Protein AF-D2VVX7-F1 (afdb_monomer)

Foldseek 3Di:
DDDDDDDDDDDDDDPPVVVVVVVVVVVVVVVVVVVVVVVVVVVVVVCVVCVLVVVLVVLLVVLVVVLVVCQVPPADCDCVVHVCNVLQALPPCVVPPLVVLCVLLVVLLVLLLVLLVQLPDPVNCVVPVVVNVVSLVSNLVSLVRNLSSLVSRLSRDGQGPLQSVLSVVLNCQLNVLSVQLCLLPPDCVVRVCVVVDDPDNVVSNLRSVLSSLLNSLSSCLVVQLVVQLVVQVVVLVVCVVVVRDSVSSSSSSNSSSSSCSNSVSNVVSVCCCVVPVVD

pLDDT: mean 73.93, std 18.39, range [34.88, 97.56]

Structure (mmCIF, N/CA/C/O backbone):
data_AF-D2VVX7-F1
#
_entry.id   AF-D2VVX7-F1
#
loop_
_atom_site.group_PDB
_atom_site.id
_atom_site.type_symbol
_atom_site.label_atom_id
_atom_site.label_alt_id
_atom_site.label_comp_id
_atom_site.label_asym_id
_atom_site.label_entity_id
_atom_site.label_seq_id
_atom_site.pdbx_PDB_ins_code
_atom_site.Cartn_x
_atom_site.Cartn_y
_atom_site.Cartn_z
_atom_site.occupancy
_atom_site.B_iso_or_equiv
_atom_site.auth_seq_id
_atom_site.auth_comp_id
_atom_site.auth_asym_id
_atom_site.auth_atom_id
_atom_site.pdbx_PDB_model_num
ATOM 1 N N . MET A 1 1 ? 26.412 36.329 101.666 1.00 35.84 1 MET A N 1
ATOM 2 C CA . MET A 1 1 ? 27.211 35.291 102.353 1.00 35.84 1 MET A CA 1
ATOM 3 C C . MET A 1 1 ? 26.721 33.938 101.852 1.00 35.84 1 MET A C 1
ATOM 5 O O . MET A 1 1 ? 25.546 33.682 102.054 1.00 35.84 1 MET A O 1
ATOM 9 N N . SER A 1 2 ? 27.601 33.112 101.255 1.00 35.44 2 SER A N 1
ATOM 10 C CA . SER A 1 2 ? 27.384 31.669 100.971 1.00 35.44 2 SER A CA 1
ATOM 11 C C . SER A 1 2 ? 26.345 31.347 99.870 1.00 35.44 2 SER A C 1
ATOM 13 O O . SER A 1 2 ? 25.316 31.996 99.814 1.00 35.44 2 SER A O 1
ATOM 15 N N . LYS A 1 3 ? 26.456 30.368 98.968 1.00 37.09 3 LYS A N 1
ATOM 16 C CA . LYS A 1 3 ? 27.476 29.398 98.543 1.00 37.09 3 LYS A CA 1
ATOM 17 C C . LYS A 1 3 ? 26.976 28.813 97.202 1.00 37.09 3 LYS A C 1
ATOM 19 O O . LYS A 1 3 ? 25.778 28.745 96.957 1.00 37.09 3 LYS A O 1
ATOM 24 N N . THR A 1 4 ? 27.937 28.397 96.391 1.00 43.44 4 THR A N 1
ATOM 25 C CA . THR A 1 4 ? 27.926 27.408 95.295 1.00 43.44 4 THR A CA 1
ATOM 26 C C . THR A 1 4 ? 26.778 26.386 95.214 1.00 43.44 4 THR A C 1
ATOM 28 O O . THR A 1 4 ? 26.473 25.735 96.210 1.00 43.44 4 THR A O 1
ATOM 31 N N . SER A 1 5 ? 26.326 26.089 93.987 1.00 36.78 5 SER A N 1
ATOM 32 C CA . SER A 1 5 ? 26.024 24.716 93.544 1.00 36.78 5 SER A CA 1
ATOM 33 C C . SER A 1 5 ? 26.135 24.594 92.020 1.00 36.78 5 SER A C 1
ATOM 35 O O . SER A 1 5 ? 25.551 25.370 91.272 1.00 36.78 5 SER A O 1
ATOM 37 N N . SER A 1 6 ? 26.911 23.599 91.613 1.00 43.31 6 SER A N 1
ATOM 38 C CA . SER A 1 6 ? 27.167 23.055 90.280 1.00 43.31 6 SER A CA 1
ATOM 39 C C . SER A 1 6 ? 25.915 22.629 89.510 1.00 43.31 6 SER A C 1
ATOM 41 O O . SER A 1 6 ? 24.983 22.106 90.119 1.00 43.31 6 SER A O 1
ATOM 43 N N . ASN A 1 7 ? 25.964 22.705 88.175 1.00 36.44 7 ASN A N 1
ATOM 44 C CA . ASN A 1 7 ? 25.473 21.601 87.349 1.00 36.44 7 ASN A CA 1
ATOM 45 C C . ASN A 1 7 ? 26.135 21.593 85.963 1.00 36.44 7 ASN A C 1
ATOM 47 O O . ASN A 1 7 ? 26.127 22.596 85.249 1.00 36.44 7 ASN A O 1
ATOM 51 N N . GLU A 1 8 ? 26.726 20.452 85.621 1.00 47.34 8 GLU A N 1
ATOM 52 C CA . GLU A 1 8 ? 27.220 20.108 84.291 1.00 47.34 8 GLU A CA 1
ATOM 53 C C . GLU A 1 8 ? 26.041 19.960 83.322 1.00 47.34 8 GLU A C 1
ATOM 55 O O . GLU A 1 8 ? 24.974 19.482 83.707 1.00 47.34 8 GLU A O 1
ATOM 60 N N . ASN A 1 9 ? 26.232 20.316 82.050 1.00 38.66 9 ASN A N 1
ATOM 61 C CA . ASN A 1 9 ? 25.481 19.667 80.982 1.00 38.66 9 ASN A CA 1
ATOM 62 C C . ASN A 1 9 ? 26.282 19.663 79.679 1.00 38.66 9 ASN A C 1
ATOM 64 O O . ASN A 1 9 ? 26.624 20.702 79.116 1.00 38.66 9 ASN A O 1
ATOM 68 N N . SER A 1 10 ? 26.578 18.444 79.237 1.00 45.12 10 SER A N 1
ATOM 69 C CA . SER A 1 10 ? 27.185 18.080 77.966 1.00 45.12 10 SER A CA 1
ATOM 70 C C . SER A 1 10 ? 26.282 18.458 76.792 1.00 45.12 10 SER A C 1
ATOM 72 O O . SER A 1 10 ? 25.127 18.035 76.730 1.00 45.12 10 SER A O 1
ATOM 74 N N . SER A 1 11 ? 26.815 19.195 75.826 1.00 43.09 11 SER A N 1
ATOM 75 C CA . SER A 1 11 ? 26.168 19.477 74.547 1.00 43.09 11 SER A CA 1
ATOM 76 C C . SER A 1 11 ? 26.505 18.391 73.515 1.00 43.09 11 SER A C 1
ATOM 78 O O . SER A 1 11 ? 27.623 18.300 73.017 1.00 43.09 11 SER A O 1
ATOM 80 N N . THR A 1 12 ? 25.515 17.569 73.167 1.00 48.72 12 THR A N 1
ATOM 81 C CA . THR A 1 12 ? 25.491 16.746 71.944 1.00 48.72 12 THR A CA 1
ATOM 82 C C . THR A 1 12 ? 25.251 17.628 70.709 1.00 48.72 12 THR A C 1
ATOM 84 O O . THR A 1 12 ? 24.325 18.443 70.749 1.00 48.72 12 THR A O 1
ATOM 87 N N . PRO A 1 13 ? 25.991 17.475 69.592 1.00 45.28 13 PRO A N 1
ATOM 88 C CA . PRO A 1 13 ? 25.716 18.228 68.374 1.00 45.28 13 PRO A CA 1
ATOM 89 C C . PRO A 1 13 ? 24.696 17.530 67.448 1.00 45.28 13 PRO A C 1
ATOM 91 O O . PRO A 1 13 ? 24.831 16.360 67.107 1.00 45.28 13 PRO A O 1
ATOM 94 N N . SER A 1 14 ? 23.699 18.320 67.032 1.00 54.31 14 SER A N 1
ATOM 95 C CA . SER A 1 14 ? 23.051 18.377 65.704 1.00 54.31 14 SER A CA 1
ATOM 96 C C . SER A 1 14 ? 22.532 17.087 65.033 1.00 54.31 14 SER A C 1
ATOM 98 O O . SER A 1 14 ? 23.214 16.504 64.194 1.00 54.31 14 SER A O 1
ATOM 100 N N . SER A 1 15 ? 21.257 16.746 65.256 1.00 53.44 15 SER A N 1
ATOM 101 C CA . SER A 1 15 ? 20.479 15.803 64.421 1.00 53.44 15 SER A CA 1
ATOM 102 C C . SER A 1 15 ? 19.686 16.476 63.283 1.00 53.44 15 SER A C 1
ATOM 104 O O . SER A 1 15 ? 19.273 15.817 62.334 1.00 53.44 15 SER A O 1
ATOM 106 N N . THR A 1 16 ? 19.499 17.798 63.330 1.00 55.91 16 THR A N 1
ATOM 107 C CA . THR A 1 16 ? 18.688 18.564 62.363 1.00 55.91 16 THR A CA 1
ATOM 108 C C . THR A 1 16 ? 19.390 18.836 61.028 1.00 55.91 16 THR A C 1
ATOM 110 O O . THR A 1 16 ? 18.725 18.979 60.006 1.00 55.91 16 THR A O 1
ATOM 113 N N . SER A 1 17 ? 20.726 18.875 61.000 1.00 57.47 17 SER A N 1
ATOM 114 C CA . SER A 1 17 ? 21.488 19.138 59.766 1.00 57.47 17 SER A CA 1
ATOM 115 C C . SER A 1 17 ? 21.554 17.926 58.832 1.00 57.47 17 SER A C 1
ATOM 117 O O . SER A 1 17 ? 21.654 18.100 57.619 1.00 57.47 17 SER A O 1
ATOM 119 N N . SER A 1 18 ? 21.513 16.706 59.374 1.00 58.16 18 SER A N 1
ATOM 120 C CA . SER A 1 18 ? 21.592 15.468 58.591 1.00 58.16 18 SER A CA 1
ATOM 121 C C . SER A 1 18 ? 20.279 15.143 57.879 1.00 58.16 18 SER A C 1
ATOM 123 O O . SER A 1 18 ? 20.302 14.702 56.733 1.00 58.16 18 SER A O 1
ATOM 125 N N . GLU A 1 19 ? 19.134 15.413 58.513 1.00 64.69 19 GLU A N 1
ATOM 126 C CA . GLU A 1 19 ? 17.819 15.190 57.897 1.00 64.69 19 GLU A CA 1
ATOM 127 C C . GLU A 1 19 ? 17.558 16.163 56.741 1.00 64.69 19 GLU A C 1
ATOM 129 O O . GLU A 1 19 ? 17.092 15.746 55.682 1.00 64.69 19 GLU A O 1
ATOM 134 N N . GLN A 1 20 ? 17.929 17.440 56.888 1.00 64.38 20 GLN A N 1
ATOM 135 C CA . GLN A 1 20 ? 17.787 18.423 55.807 1.00 64.38 20 GLN A CA 1
ATOM 136 C C . GLN A 1 20 ? 18.649 18.075 54.586 1.00 64.38 20 GLN A C 1
ATOM 138 O O . GLN A 1 20 ? 18.156 18.129 53.460 1.00 64.38 20 GLN A O 1
ATOM 143 N N . GLN A 1 21 ? 19.892 17.626 54.796 1.00 66.81 21 GLN A N 1
ATOM 144 C CA . GLN A 1 21 ? 20.754 17.162 53.701 1.00 66.81 21 GLN A CA 1
ATOM 145 C C . GLN A 1 21 ? 20.196 15.919 52.999 1.00 66.81 21 GLN A C 1
ATOM 147 O O . GLN A 1 21 ? 20.352 15.766 51.787 1.00 66.81 21 GLN A O 1
ATOM 152 N N . GLN A 1 22 ? 19.532 15.027 53.736 1.00 67.25 22 GLN A N 1
ATOM 153 C CA . GLN A 1 22 ? 18.946 13.823 53.159 1.00 67.25 22 GLN A CA 1
ATOM 154 C C . GLN A 1 22 ? 17.709 14.144 52.307 1.00 67.25 22 GLN A C 1
ATOM 156 O O . GLN A 1 22 ? 17.568 13.596 51.216 1.00 67.25 22 GLN A O 1
ATOM 161 N N . VAL A 1 23 ? 16.859 15.076 52.751 1.00 71.19 23 VAL A N 1
ATOM 162 C CA . VAL A 1 23 ? 15.690 15.546 51.984 1.00 71.19 23 VAL A CA 1
ATOM 163 C C . VAL A 1 23 ? 16.116 16.271 50.704 1.00 71.19 23 VAL A C 1
ATOM 165 O O . VAL A 1 23 ? 15.558 16.016 49.637 1.00 71.19 23 VAL A O 1
ATOM 168 N N . GLU A 1 24 ? 17.139 17.124 50.777 1.00 71.75 24 GLU A N 1
ATOM 169 C CA . GLU A 1 24 ? 17.648 17.860 49.615 1.00 71.75 24 GLU A CA 1
ATOM 170 C C . GLU A 1 24 ? 18.271 16.924 48.569 1.00 71.75 24 GLU A C 1
ATOM 172 O O . GLU A 1 24 ? 18.044 17.096 47.367 1.00 71.75 24 GLU A O 1
ATOM 177 N N . LYS A 1 25 ? 18.973 15.874 49.019 1.00 72.00 25 LYS A N 1
ATOM 178 C CA . LYS A 1 25 ? 19.548 14.840 48.150 1.00 72.00 25 LYS A CA 1
ATOM 179 C C . LYS A 1 25 ? 18.477 14.012 47.431 1.00 72.00 25 LYS A C 1
ATOM 181 O O . LYS A 1 25 ? 18.603 13.753 46.237 1.00 72.00 25 LYS A O 1
ATOM 186 N N . VAL A 1 26 ? 17.402 13.638 48.128 1.00 72.75 26 VAL A N 1
ATOM 187 C CA . VAL A 1 26 ? 16.279 12.900 47.521 1.00 72.75 26 VAL A CA 1
ATOM 188 C C . VAL A 1 26 ? 15.559 13.765 46.480 1.00 72.75 26 VAL A C 1
ATOM 190 O O . VAL A 1 26 ? 15.295 13.295 45.375 1.00 72.75 26 VAL A O 1
ATOM 193 N N . ALA A 1 27 ? 15.322 15.047 46.778 1.00 67.62 27 ALA A N 1
ATOM 194 C CA . ALA A 1 27 ? 14.697 15.975 45.834 1.00 67.62 27 ALA A CA 1
ATOM 195 C C . ALA A 1 27 ? 15.557 16.204 44.575 1.00 67.62 27 ALA A C 1
ATOM 197 O O . ALA A 1 27 ? 15.034 16.270 43.458 1.00 67.62 27 ALA A O 1
ATOM 198 N N . THR A 1 28 ? 16.884 16.283 44.720 1.00 69.25 28 THR A N 1
ATOM 199 C CA . THR A 1 28 ? 17.802 16.406 43.574 1.00 69.25 28 THR A CA 1
ATOM 200 C C . THR A 1 28 ? 17.857 15.127 42.741 1.00 69.25 28 THR A C 1
ATOM 202 O O . THR A 1 28 ? 17.785 15.214 41.515 1.00 69.25 28 THR A O 1
ATOM 205 N N . GLU A 1 29 ? 17.896 13.944 43.358 1.00 66.12 29 GLU A N 1
ATOM 206 C CA . GLU A 1 29 ? 17.862 12.662 42.636 1.00 66.12 29 GLU A CA 1
ATOM 207 C C . GLU A 1 29 ? 16.547 12.463 41.856 1.00 66.12 29 GLU A C 1
ATOM 209 O O . GLU A 1 29 ? 16.564 12.021 40.703 1.00 66.12 29 GLU A O 1
ATOM 214 N N . GLU A 1 30 ? 15.406 12.862 42.421 1.00 62.16 30 GLU A N 1
ATOM 215 C CA . GLU A 1 30 ? 14.097 12.780 41.758 1.00 62.16 30 GLU A CA 1
ATOM 216 C C . GLU A 1 30 ? 13.983 13.767 40.577 1.00 62.16 30 GLU A C 1
ATOM 218 O O . GLU A 1 30 ? 13.468 13.430 39.501 1.00 62.16 30 GLU A O 1
ATOM 223 N N . THR A 1 31 ? 14.567 14.961 40.719 1.00 60.91 31 THR A N 1
ATOM 224 C CA . THR A 1 31 ? 14.629 15.975 39.652 1.00 60.91 31 THR A CA 1
ATOM 225 C C . THR A 1 31 ? 15.542 15.535 38.497 1.00 60.91 31 THR A C 1
ATOM 227 O O . THR A 1 31 ? 15.215 15.742 37.325 1.00 60.91 31 THR A O 1
ATOM 230 N N . ILE A 1 32 ? 16.660 14.865 38.798 1.00 59.75 32 ILE A N 1
ATOM 231 C CA . ILE A 1 32 ? 17.600 14.330 37.797 1.00 59.75 32 ILE A CA 1
ATOM 232 C C . ILE A 1 32 ? 16.984 13.132 37.050 1.00 59.75 32 ILE A C 1
ATOM 234 O O . ILE A 1 32 ? 17.100 13.028 35.824 1.00 59.75 32 ILE A O 1
ATOM 238 N N . ASN A 1 33 ? 16.262 12.249 37.745 1.00 57.66 33 ASN A N 1
ATOM 239 C CA . ASN A 1 33 ? 15.598 11.092 37.126 1.00 57.66 33 ASN A CA 1
ATOM 240 C C . ASN A 1 33 ? 14.419 11.497 36.214 1.00 57.66 33 ASN A C 1
ATOM 242 O O . ASN A 1 33 ? 14.185 10.896 35.157 1.00 57.66 33 ASN A O 1
ATOM 246 N N . THR A 1 34 ? 13.694 12.561 36.563 1.00 55.75 34 THR A N 1
ATOM 247 C CA . THR A 1 34 ? 12.609 13.103 35.726 1.00 55.75 34 THR A CA 1
ATOM 248 C C . THR A 1 34 ? 13.129 13.841 34.484 1.00 55.75 34 THR A C 1
ATOM 250 O O . THR A 1 34 ? 12.568 13.676 33.396 1.00 55.75 34 THR A O 1
ATOM 253 N N . THR A 1 35 ? 14.243 14.577 34.576 1.00 53.91 35 THR A N 1
ATOM 254 C CA . THR A 1 35 ? 14.859 15.237 33.402 1.00 53.91 35 THR A CA 1
ATOM 255 C C . THR A 1 35 ? 15.524 14.251 32.438 1.00 53.91 35 THR A C 1
ATOM 257 O O . THR A 1 35 ? 15.387 14.395 31.219 1.00 53.91 35 THR A O 1
ATOM 260 N N . THR A 1 36 ? 16.197 13.216 32.947 1.00 53.12 36 THR A N 1
ATOM 261 C CA . THR A 1 36 ? 16.858 12.194 32.112 1.00 53.12 36 THR A CA 1
ATOM 262 C C . THR A 1 36 ? 15.860 11.304 31.360 1.00 53.12 36 THR A C 1
ATOM 264 O O . THR A 1 36 ? 16.037 11.062 30.161 1.00 53.12 36 THR A O 1
ATOM 267 N N . SER A 1 37 ? 14.760 10.888 32.001 1.00 47.75 37 SER A N 1
ATOM 268 C CA . SER A 1 37 ? 13.694 10.116 31.335 1.00 47.75 37 SER A CA 1
ATOM 269 C C . SER A 1 37 ? 12.914 10.943 30.296 1.00 47.75 37 SER A C 1
ATOM 271 O O . SER A 1 37 ? 12.609 10.449 29.205 1.00 47.75 37 SER A O 1
ATOM 273 N N . SER A 1 38 ? 12.673 12.229 30.576 1.00 48.28 38 SER A N 1
ATOM 274 C CA . SER A 1 38 ? 12.048 13.185 29.650 1.00 48.28 38 SER A CA 1
ATOM 275 C C . SER A 1 38 ? 12.891 13.404 28.384 1.00 48.28 38 SER A C 1
ATOM 277 O O . SER A 1 38 ? 12.388 13.245 27.264 1.00 48.28 38 SER A O 1
ATOM 279 N N . SER A 1 39 ? 14.194 13.665 28.551 1.00 46.28 39 SER A N 1
ATOM 280 C CA . SER A 1 39 ? 15.142 13.915 27.457 1.00 46.28 39 SER A CA 1
ATOM 281 C C . SER A 1 39 ? 15.297 12.702 26.533 1.00 46.28 39 SER A C 1
ATOM 283 O O . SER A 1 39 ? 15.143 12.837 25.314 1.00 46.28 39 SER A O 1
ATOM 285 N N . SER A 1 40 ? 15.465 11.499 27.104 1.00 49.47 40 SER A N 1
ATOM 286 C CA . SER A 1 40 ? 15.576 10.237 26.355 1.00 49.47 40 SER A CA 1
ATOM 287 C C . SER A 1 40 ? 14.350 9.968 25.462 1.00 49.47 40 SER A C 1
ATOM 289 O O . SER A 1 40 ? 14.468 9.540 24.313 1.00 49.47 40 SER A O 1
ATOM 291 N N . SER A 1 41 ? 13.149 10.317 25.930 1.00 58.38 41 SER A N 1
ATOM 292 C CA . SER A 1 41 ? 11.920 10.150 25.144 1.00 58.38 41 SER A CA 1
ATOM 293 C C . SER A 1 41 ? 11.767 11.170 24.000 1.00 58.38 41 SER A C 1
ATOM 295 O O . SER A 1 41 ? 11.075 10.899 23.016 1.00 58.38 41 SER A O 1
ATOM 297 N N . SER A 1 42 ? 12.393 12.346 24.112 1.00 55.34 42 SER A N 1
ATOM 298 C CA . SER A 1 42 ? 12.230 13.473 23.181 1.00 55.34 42 SER A CA 1
ATOM 299 C C . SER A 1 42 ? 13.079 13.332 21.911 1.00 55.34 42 SER A C 1
ATOM 301 O O . SER A 1 42 ? 12.593 13.585 20.800 1.00 55.34 42 SER A O 1
ATOM 303 N N . TRP A 1 43 ? 14.318 12.845 22.049 1.00 59.84 43 TRP A N 1
ATOM 304 C CA . TRP A 1 43 ? 15.193 12.592 20.906 1.00 59.84 43 TRP A CA 1
ATOM 305 C C . TRP A 1 43 ? 14.727 11.359 20.130 1.00 59.84 43 TRP A C 1
ATOM 307 O O . TRP A 1 43 ? 14.724 11.411 18.910 1.00 59.84 43 TRP A O 1
ATOM 317 N N . LEU A 1 44 ? 14.208 10.315 20.793 1.00 54.78 44 LEU A N 1
ATOM 318 C CA . LEU A 1 44 ? 13.583 9.158 20.133 1.00 54.78 44 LEU A CA 1
ATOM 319 C C . LEU A 1 44 ? 12.352 9.556 19.302 1.00 54.78 44 LEU A C 1
ATOM 321 O O . LEU A 1 44 ? 12.191 9.105 18.168 1.00 54.78 44 LEU A O 1
ATOM 325 N N . LYS A 1 45 ? 11.501 10.452 19.820 1.00 51.81 45 LYS A N 1
ATOM 326 C CA . LYS A 1 45 ? 10.363 11.018 19.068 1.00 51.81 45 LYS A CA 1
ATOM 327 C C . LYS A 1 45 ? 10.830 11.837 17.863 1.00 51.81 45 LYS A C 1
ATOM 329 O O . LYS A 1 45 ? 10.210 11.767 16.805 1.00 51.81 45 LYS A O 1
ATOM 334 N N . SER A 1 46 ? 11.932 12.570 18.002 1.00 52.62 46 SER A N 1
ATOM 335 C CA . SER A 1 46 ? 12.547 13.324 16.905 1.00 52.62 46 SER A CA 1
ATOM 336 C C . SER A 1 46 ? 13.203 12.395 15.878 1.00 52.62 46 SER A C 1
ATOM 338 O O . SER A 1 46 ? 13.006 12.576 14.683 1.00 52.62 46 SER A O 1
ATOM 340 N N . LEU A 1 47 ? 13.883 11.336 16.315 1.00 49.31 47 LEU A N 1
ATOM 341 C CA . LEU A 1 47 ? 14.496 10.323 15.459 1.00 49.31 47 LEU A CA 1
ATOM 342 C C . LEU A 1 47 ? 13.442 9.544 14.663 1.00 49.31 47 LEU A C 1
ATOM 344 O O . LEU A 1 47 ? 13.653 9.255 13.497 1.00 49.31 47 LEU A O 1
ATOM 348 N N . LEU A 1 48 ? 12.273 9.261 15.241 1.00 52.38 48 LEU A N 1
ATOM 349 C CA . LEU A 1 48 ? 11.148 8.651 14.519 1.00 52.38 48 LEU A CA 1
ATOM 350 C C . LEU A 1 48 ? 10.485 9.636 13.541 1.00 52.38 48 LEU A C 1
ATOM 352 O O . LEU A 1 48 ? 10.111 9.257 12.427 1.00 52.38 48 LEU A O 1
ATOM 356 N N . LYS A 1 49 ? 10.380 10.913 13.933 1.00 49.31 49 LYS A N 1
ATOM 357 C CA . LYS A 1 49 ? 9.800 11.989 13.117 1.00 49.31 49 LYS A CA 1
ATOM 358 C C . LYS A 1 49 ? 10.680 12.359 11.919 1.00 49.31 49 LYS A C 1
ATOM 360 O O . LYS A 1 49 ? 10.134 12.597 10.851 1.00 49.31 49 LYS A O 1
ATOM 365 N N . TYR A 1 50 ? 12.006 12.374 12.074 1.00 46.31 50 TYR A N 1
ATOM 366 C CA . TYR A 1 50 ? 12.976 12.732 11.028 1.00 46.31 50 TYR A CA 1
ATOM 367 C C . TYR A 1 50 ? 13.617 11.514 10.347 1.00 46.31 50 TYR A C 1
ATOM 369 O O . TYR A 1 50 ? 13.923 11.572 9.162 1.00 46.31 50 TYR A O 1
ATOM 377 N N . GLY A 1 51 ? 13.745 10.378 11.033 1.00 34.88 51 GLY A N 1
ATOM 378 C CA . GLY A 1 51 ? 14.253 9.123 10.465 1.00 34.88 51 GLY A CA 1
ATOM 379 C C . GLY A 1 51 ? 13.336 8.543 9.391 1.00 34.88 51 GLY A C 1
ATOM 380 O O . GLY A 1 51 ? 13.821 7.973 8.420 1.00 34.88 51 GLY A O 1
ATOM 381 N N . SER A 1 52 ? 12.025 8.794 9.486 1.00 41.16 52 SER A N 1
ATOM 382 C CA . SER A 1 52 ? 11.074 8.486 8.409 1.00 41.16 52 SER A CA 1
ATOM 383 C C . SER A 1 52 ? 11.381 9.285 7.134 1.00 41.16 52 SER A C 1
ATOM 385 O O . SER A 1 52 ? 11.323 8.728 6.045 1.00 41.16 52 SER A O 1
ATOM 387 N N . TRP A 1 53 ? 11.798 10.554 7.251 1.00 40.53 53 TRP A N 1
ATOM 388 C CA . TRP A 1 53 ? 12.232 11.375 6.111 1.00 40.53 53 TRP A CA 1
ATOM 389 C C . TRP A 1 53 ? 13.600 10.971 5.569 1.00 40.53 53 TRP A C 1
ATOM 391 O O . TRP A 1 53 ? 13.829 11.101 4.372 1.00 40.53 53 TRP A O 1
ATOM 401 N N . VAL A 1 54 ? 14.488 10.439 6.411 1.00 42.78 54 VAL A N 1
ATOM 402 C CA . VAL A 1 54 ? 15.781 9.899 5.969 1.00 42.78 54 VAL A CA 1
ATOM 403 C C . VAL A 1 54 ? 15.585 8.596 5.198 1.00 42.78 54 VAL A C 1
ATOM 405 O O . VAL A 1 54 ? 16.137 8.478 4.120 1.00 42.78 54 VAL A O 1
ATOM 408 N N . VAL A 1 55 ? 14.755 7.659 5.671 1.00 46.09 55 VAL A N 1
ATOM 409 C CA . VAL A 1 55 ? 14.444 6.403 4.950 1.00 46.09 55 VAL A CA 1
ATOM 410 C C . VAL A 1 55 ? 13.698 6.670 3.637 1.00 46.09 55 VAL A C 1
ATOM 412 O O . VAL A 1 55 ? 13.945 6.024 2.621 1.00 46.09 55 VAL A O 1
ATOM 415 N N . VAL A 1 56 ? 12.806 7.661 3.634 1.00 44.25 56 VAL A N 1
ATOM 416 C CA . VAL A 1 56 ? 12.113 8.127 2.428 1.00 44.25 56 VAL A CA 1
ATOM 417 C C . VAL A 1 56 ? 13.080 8.813 1.468 1.00 44.25 56 VAL A C 1
ATOM 419 O O . VAL A 1 56 ? 13.081 8.506 0.279 1.00 44.25 56 VAL A O 1
ATOM 422 N N . GLY A 1 57 ? 13.920 9.714 1.971 1.00 43.41 57 GLY A N 1
ATOM 423 C CA . GLY A 1 57 ? 14.907 10.440 1.180 1.00 43.41 57 GLY A CA 1
ATOM 424 C C . GLY A 1 57 ? 15.967 9.515 0.590 1.00 43.41 57 GLY A C 1
ATOM 425 O O . GLY A 1 57 ? 16.304 9.654 -0.581 1.00 43.41 57 GLY A O 1
ATOM 426 N N . THR A 1 58 ? 16.436 8.521 1.348 1.00 49.50 58 THR A N 1
ATOM 427 C CA . THR A 1 58 ? 17.378 7.506 0.860 1.00 49.50 58 THR A CA 1
ATOM 428 C C . THR A 1 58 ? 16.718 6.552 -0.128 1.00 49.50 58 THR A C 1
ATOM 430 O O . THR A 1 58 ? 17.348 6.211 -1.122 1.00 49.50 58 THR A O 1
ATOM 433 N N . GLY A 1 59 ? 15.448 6.185 0.070 1.00 43.84 59 GLY A N 1
ATOM 434 C CA . GLY A 1 59 ? 14.674 5.405 -0.899 1.00 43.84 59 GLY A CA 1
ATOM 435 C C . GLY A 1 59 ? 14.496 6.137 -2.232 1.00 43.84 59 GLY A C 1
ATOM 436 O O . GLY A 1 59 ? 14.782 5.578 -3.288 1.00 43.84 59 GLY A O 1
ATOM 437 N N . TRP A 1 60 ? 14.109 7.414 -2.196 1.00 47.72 60 TRP A N 1
ATOM 438 C CA . TRP A 1 60 ? 14.000 8.256 -3.392 1.00 47.72 60 TRP A CA 1
ATOM 439 C C . TRP A 1 60 ? 15.355 8.497 -4.069 1.00 47.72 60 TRP A C 1
ATOM 441 O O . TRP A 1 60 ? 15.449 8.384 -5.289 1.00 47.72 60 TRP A O 1
ATOM 451 N N . ALA A 1 61 ? 16.413 8.775 -3.302 1.00 46.47 61 ALA A N 1
ATOM 452 C CA . ALA A 1 61 ? 17.761 8.969 -3.833 1.00 46.47 61 ALA A CA 1
ATOM 453 C C . ALA A 1 61 ? 18.345 7.679 -4.433 1.00 46.47 61 ALA A C 1
ATOM 455 O O . ALA A 1 61 ? 19.012 7.736 -5.462 1.00 46.47 61 ALA A O 1
ATOM 456 N N . ALA A 1 62 ? 18.056 6.512 -3.848 1.00 49.03 62 ALA A N 1
ATOM 457 C CA . ALA A 1 62 ? 18.466 5.216 -4.384 1.00 49.03 62 ALA A CA 1
ATOM 458 C C . ALA A 1 62 ? 17.716 4.868 -5.678 1.00 49.03 62 ALA A C 1
ATOM 460 O O . ALA A 1 62 ? 18.338 4.420 -6.636 1.00 49.03 62 ALA A O 1
ATOM 461 N N . VAL A 1 63 ? 16.405 5.124 -5.747 1.00 45.03 63 VAL A N 1
ATOM 462 C CA . VAL A 1 63 ? 15.599 4.927 -6.967 1.00 45.03 63 VAL A CA 1
ATOM 463 C C . VAL A 1 63 ? 16.045 5.877 -8.080 1.00 45.03 63 VAL A C 1
ATOM 465 O O . VAL A 1 63 ? 16.192 5.458 -9.229 1.00 45.03 63 VAL A O 1
ATOM 468 N N . MET A 1 64 ? 16.323 7.137 -7.743 1.00 46.94 64 MET A N 1
ATOM 469 C CA . MET A 1 64 ? 16.834 8.131 -8.686 1.00 46.94 64 MET A CA 1
ATOM 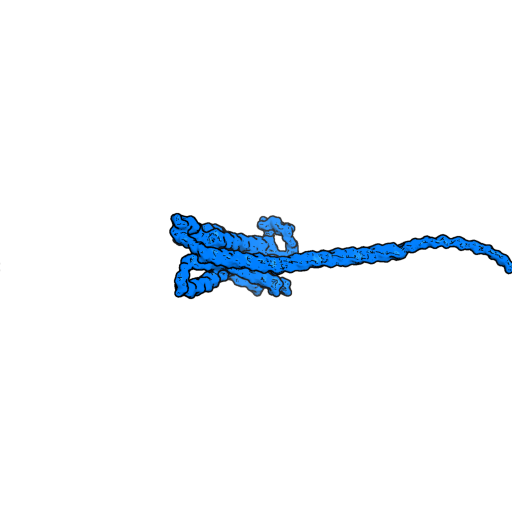470 C C . MET A 1 64 ? 18.248 7.770 -9.159 1.00 46.94 64 MET A C 1
ATOM 472 O O . MET A 1 64 ? 18.507 7.769 -10.358 1.00 46.94 64 MET A O 1
ATOM 476 N N . GLY A 1 65 ? 19.138 7.374 -8.246 1.00 52.75 65 GLY A N 1
ATOM 477 C CA . GLY A 1 65 ? 20.494 6.925 -8.563 1.00 52.75 65 GLY A CA 1
ATOM 478 C C . GLY A 1 65 ? 20.520 5.659 -9.421 1.00 52.75 65 GLY A C 1
ATOM 479 O O . GLY A 1 65 ? 21.288 5.592 -10.377 1.00 52.75 65 GLY A O 1
ATOM 480 N N . LEU A 1 66 ? 19.642 4.690 -9.145 1.00 49.66 66 LEU A N 1
ATOM 481 C CA . LEU A 1 66 ? 19.505 3.465 -9.936 1.00 49.66 66 LEU A CA 1
ATOM 482 C C . LEU A 1 66 ? 18.981 3.769 -11.348 1.00 49.66 66 LEU A C 1
ATOM 484 O O . LEU A 1 66 ? 19.544 3.283 -12.326 1.00 49.66 66 LEU A O 1
ATOM 488 N N . SER A 1 67 ? 17.968 4.632 -11.465 1.00 45.25 67 SER A N 1
ATOM 489 C CA . SER A 1 67 ? 17.414 5.063 -12.759 1.00 45.25 67 SER A CA 1
ATOM 490 C C . SER A 1 67 ? 18.444 5.836 -13.592 1.00 45.25 67 SER A C 1
ATOM 492 O O . SER A 1 67 ? 18.583 5.608 -14.789 1.00 45.25 67 SER A O 1
ATOM 494 N N . ILE A 1 68 ? 19.232 6.709 -12.957 1.00 51.38 68 ILE A N 1
ATOM 495 C CA . ILE A 1 68 ? 20.329 7.442 -13.603 1.00 51.38 68 ILE A CA 1
ATOM 496 C C . ILE A 1 68 ? 21.457 6.483 -14.024 1.00 51.38 68 ILE A C 1
ATOM 498 O O . ILE A 1 68 ? 21.982 6.593 -15.129 1.00 51.38 68 ILE A O 1
ATOM 502 N N . PHE A 1 69 ? 21.815 5.502 -13.192 1.00 51.28 69 PHE A N 1
ATOM 503 C CA . PHE A 1 69 ? 22.848 4.513 -13.512 1.00 51.28 69 PHE A CA 1
ATOM 504 C C . PHE A 1 69 ? 22.472 3.636 -14.717 1.00 51.28 69 PHE A C 1
ATOM 506 O O . PHE A 1 69 ? 23.292 3.445 -15.619 1.00 51.28 69 PHE A O 1
ATOM 513 N N . HIS A 1 70 ? 21.227 3.152 -14.783 1.00 41.75 70 HIS A N 1
ATOM 514 C CA . HIS A 1 70 ? 20.731 2.395 -15.939 1.00 41.75 70 HIS A CA 1
ATOM 515 C C . HIS A 1 70 ? 20.650 3.247 -17.214 1.00 41.75 70 HIS A C 1
ATOM 517 O O . HIS A 1 70 ? 20.885 2.734 -18.310 1.00 41.75 70 HIS A O 1
ATOM 523 N N . ARG A 1 71 ? 20.449 4.563 -17.078 1.00 50.66 71 ARG A N 1
ATOM 524 C CA . ARG A 1 71 ? 20.483 5.521 -18.189 1.00 50.66 71 ARG A CA 1
ATOM 525 C C . ARG A 1 71 ? 21.857 5.640 -18.856 1.00 50.66 71 ARG A C 1
ATOM 527 O O . ARG A 1 71 ? 21.923 5.807 -20.071 1.00 50.66 71 ARG A O 1
ATOM 534 N N . PHE A 1 72 ? 22.940 5.542 -18.083 1.00 47.12 72 PHE A N 1
ATOM 535 C CA . PHE A 1 72 ? 24.314 5.643 -18.594 1.00 47.12 72 PHE A CA 1
ATOM 536 C C . PHE A 1 72 ? 24.862 4.328 -19.172 1.00 47.12 72 PHE A C 1
ATOM 538 O O . PHE A 1 72 ? 25.856 4.350 -19.897 1.00 47.12 72 PHE A O 1
ATOM 545 N N . LYS A 1 73 ? 24.224 3.183 -18.888 1.00 53.03 73 LYS A N 1
ATOM 546 C CA . LYS A 1 73 ? 24.560 1.874 -19.474 1.00 53.03 73 LYS A CA 1
ATOM 547 C C . LYS A 1 73 ? 23.297 1.170 -19.981 1.00 53.03 73 LYS A C 1
ATOM 549 O O . LYS A 1 73 ? 22.832 0.234 -19.319 1.00 53.03 73 LYS A O 1
ATOM 554 N N . PRO A 1 74 ? 22.745 1.605 -21.131 1.00 52.28 74 PRO A N 1
ATO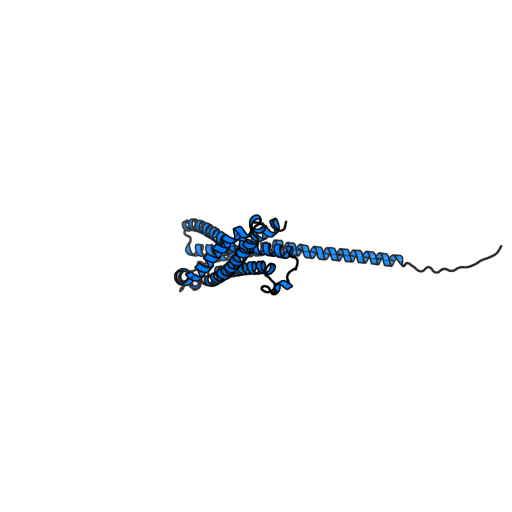M 555 C CA . PRO A 1 74 ? 21.552 0.993 -21.696 1.00 52.28 74 PRO A CA 1
ATOM 556 C C . PRO A 1 74 ? 21.776 -0.508 -21.899 1.00 52.28 74 PRO A C 1
ATOM 558 O O . PRO A 1 74 ? 22.830 -0.939 -22.366 1.00 52.28 74 PRO A O 1
ATOM 561 N N . VAL A 1 75 ? 20.786 -1.302 -21.501 1.00 49.84 75 VAL A N 1
ATOM 562 C CA . VAL A 1 75 ? 20.810 -2.757 -21.666 1.00 49.84 75 VAL A CA 1
ATOM 563 C C . VAL A 1 75 ? 20.615 -3.073 -23.140 1.00 49.84 75 VAL A C 1
ATOM 565 O O . VAL A 1 75 ? 19.662 -2.585 -23.755 1.00 49.84 75 VAL A O 1
ATOM 568 N N . ASN A 1 76 ? 21.511 -3.884 -23.701 1.00 60.16 76 ASN A N 1
ATOM 569 C CA . ASN A 1 76 ? 21.374 -4.324 -25.083 1.00 60.16 76 ASN A CA 1
ATOM 570 C C . ASN A 1 76 ? 20.147 -5.253 -25.190 1.00 60.16 76 ASN A C 1
ATOM 572 O O . ASN A 1 76 ? 20.021 -6.167 -24.376 1.00 60.16 76 ASN A O 1
ATOM 576 N N . PRO A 1 77 ? 19.219 -5.030 -26.137 1.00 54.75 77 PRO A N 1
ATOM 577 C CA . PRO A 1 77 ? 18.053 -5.895 -26.310 1.00 54.75 77 PRO A CA 1
ATOM 578 C C . PRO A 1 77 ? 18.402 -7.325 -26.748 1.00 54.75 77 PRO A C 1
ATOM 580 O O . PRO A 1 77 ? 17.560 -8.206 -26.587 1.00 54.75 77 PRO A O 1
ATOM 583 N N . ASP A 1 78 ? 19.603 -7.562 -27.285 1.00 58.97 78 ASP A N 1
ATOM 584 C CA . ASP A 1 78 ? 20.077 -8.891 -27.663 1.00 58.97 78 ASP A CA 1
ATOM 585 C C . ASP A 1 78 ? 20.578 -9.674 -26.430 1.00 58.97 78 ASP A C 1
ATOM 587 O O . ASP A 1 78 ? 21.617 -9.320 -25.857 1.00 58.97 78 ASP A O 1
ATOM 591 N N . PRO A 1 79 ? 19.894 -10.766 -26.031 1.00 60.66 79 PRO A N 1
ATOM 592 C CA . PRO A 1 79 ? 20.292 -11.565 -24.879 1.00 60.66 79 PRO A CA 1
ATOM 593 C C . PRO A 1 79 ? 21.616 -12.312 -25.051 1.00 60.66 79 PRO A C 1
ATOM 595 O O . PRO A 1 79 ? 22.183 -12.759 -24.055 1.00 60.66 79 PRO A O 1
ATOM 598 N N . SER A 1 80 ? 22.117 -12.447 -26.282 1.00 70.25 80 SER A N 1
ATOM 599 C CA . SER A 1 80 ? 23.446 -13.006 -26.543 1.00 70.25 80 SER A CA 1
ATOM 600 C C . SER A 1 80 ? 24.573 -12.008 -26.254 1.00 70.25 80 SER A C 1
ATOM 602 O O . SER A 1 80 ? 25.691 -12.419 -25.948 1.00 70.25 80 SER A O 1
ATOM 604 N N . ILE A 1 81 ? 24.271 -10.705 -26.300 1.00 67.50 81 ILE A N 1
ATOM 605 C CA . ILE A 1 81 ? 25.225 -9.612 -26.075 1.00 67.50 81 ILE A CA 1
ATOM 606 C C . ILE A 1 81 ? 25.137 -9.097 -24.634 1.00 67.50 81 ILE A C 1
ATOM 608 O O . ILE A 1 81 ? 26.155 -8.773 -24.025 1.00 67.50 81 ILE A O 1
ATOM 612 N N . ASP A 1 82 ? 23.930 -9.031 -24.070 1.00 60.12 82 ASP A N 1
ATOM 613 C CA . ASP A 1 82 ? 23.701 -8.638 -22.683 1.00 60.12 82 ASP A CA 1
ATOM 614 C C . ASP A 1 82 ? 22.753 -9.633 -21.996 1.00 60.12 82 ASP A C 1
ATOM 616 O O . ASP A 1 82 ? 21.535 -9.566 -22.187 1.00 60.12 82 ASP A O 1
ATOM 620 N N . PRO A 1 83 ? 23.275 -10.536 -21.144 1.00 63.62 83 PRO A N 1
ATOM 621 C CA . PRO A 1 83 ? 22.466 -11.534 -20.447 1.00 63.62 83 PRO A CA 1
ATOM 622 C C . PRO A 1 83 ? 21.354 -10.916 -19.595 1.00 63.62 83 PRO A C 1
ATOM 624 O O . PRO A 1 83 ? 20.342 -11.567 -19.331 1.00 63.62 83 PRO A O 1
ATOM 627 N N . ARG A 1 84 ? 21.502 -9.643 -19.192 1.00 58.97 84 ARG A N 1
ATOM 628 C CA . ARG A 1 84 ? 20.477 -8.927 -18.431 1.00 58.97 84 ARG A CA 1
ATOM 629 C C . ARG A 1 84 ? 19.180 -8.809 -19.234 1.00 58.97 84 ARG A C 1
ATOM 631 O O . ARG A 1 84 ? 18.119 -8.822 -18.623 1.00 58.97 84 ARG A O 1
ATOM 638 N N . ALA A 1 85 ? 19.221 -8.802 -20.575 1.00 58.44 85 ALA A N 1
ATOM 639 C CA . ALA A 1 85 ? 18.039 -8.805 -21.448 1.00 58.44 85 ALA A CA 1
ATOM 640 C C . ALA A 1 85 ? 17.038 -9.923 -21.106 1.00 58.44 85 ALA A C 1
ATOM 642 O O . ALA A 1 85 ? 15.830 -9.693 -21.173 1.00 58.44 85 ALA A O 1
ATOM 643 N N . LEU A 1 86 ? 17.524 -11.090 -20.661 1.00 56.91 86 LEU A N 1
ATOM 644 C CA . LEU A 1 86 ? 16.695 -12.225 -20.229 1.00 56.91 86 LEU A CA 1
ATOM 645 C C . LEU A 1 86 ? 15.925 -11.941 -18.934 1.00 56.91 86 LEU A C 1
ATOM 647 O O . LEU A 1 86 ? 14.823 -12.448 -18.739 1.00 56.91 86 LEU A O 1
ATOM 651 N N . GLU A 1 87 ? 16.469 -11.092 -18.064 1.00 53.59 87 GLU A N 1
ATOM 652 C CA . GLU A 1 87 ? 15.803 -10.641 -16.842 1.00 53.59 87 GLU A CA 1
ATOM 653 C C . GLU A 1 87 ? 14.679 -9.625 -17.136 1.00 53.59 87 GLU A C 1
ATOM 655 O O . GLU A 1 87 ? 13.781 -9.421 -16.313 1.00 53.59 87 GLU A O 1
ATOM 660 N N . TYR A 1 88 ? 14.701 -9.010 -18.328 1.00 53.59 88 TYR A N 1
ATOM 661 C CA . TYR A 1 88 ? 13.826 -7.908 -18.737 1.00 53.59 88 TYR A CA 1
ATOM 662 C C . TYR A 1 88 ? 12.613 -8.311 -19.601 1.00 53.59 88 TYR A C 1
ATOM 664 O O . TYR A 1 88 ? 11.861 -7.419 -20.014 1.00 53.59 88 TYR A O 1
ATOM 672 N N . VAL A 1 89 ? 12.370 -9.602 -19.868 1.00 47.44 89 VAL A N 1
ATOM 673 C CA . VAL A 1 89 ? 11.226 -10.065 -20.686 1.00 47.44 89 VAL A CA 1
ATOM 674 C C . VAL A 1 89 ? 10.051 -10.510 -19.801 1.00 47.44 89 VAL A C 1
ATOM 676 O O . VAL A 1 89 ? 9.995 -11.642 -19.337 1.00 47.44 89 VAL A O 1
ATOM 679 N N . GLY A 1 90 ? 9.084 -9.611 -19.581 1.00 52.91 90 GLY A N 1
ATOM 680 C CA . GLY A 1 90 ? 7.829 -9.886 -18.850 1.00 52.91 90 GLY A CA 1
ATOM 681 C C . GLY A 1 90 ? 6.567 -10.004 -19.727 1.00 52.91 90 GLY A C 1
ATOM 682 O O . GLY A 1 90 ? 5.462 -10.187 -19.213 1.00 52.91 90 GLY A O 1
ATOM 683 N N . SER A 1 91 ? 6.683 -9.876 -21.055 1.00 47.66 91 SER A N 1
ATOM 684 C CA . SER A 1 91 ? 5.510 -9.770 -21.943 1.00 47.66 91 SER A CA 1
ATOM 685 C C . SER A 1 91 ? 4.849 -11.113 -22.274 1.00 47.66 91 SER A C 1
ATOM 687 O O . SER A 1 91 ? 3.631 -11.172 -22.441 1.00 47.66 91 SER A O 1
ATOM 689 N N . THR A 1 92 ? 5.610 -12.209 -22.333 1.00 46.94 92 THR A N 1
ATOM 690 C CA . THR A 1 92 ? 5.104 -13.517 -22.781 1.00 46.94 92 THR A CA 1
ATOM 691 C C . THR A 1 92 ? 4.193 -14.193 -21.758 1.00 46.94 92 THR A C 1
ATOM 693 O O . THR A 1 92 ? 3.203 -14.805 -22.157 1.00 46.94 92 THR A O 1
ATOM 696 N N . TYR A 1 93 ? 4.450 -14.044 -20.453 1.00 48.97 93 TYR A N 1
ATOM 697 C CA . TYR A 1 93 ? 3.600 -14.653 -19.424 1.00 48.97 93 TYR A CA 1
ATOM 698 C C . TYR A 1 93 ? 2.273 -13.908 -19.272 1.00 48.97 93 TYR A C 1
ATOM 700 O O . TYR A 1 93 ? 1.220 -14.527 -19.358 1.00 48.97 93 TYR A O 1
ATOM 708 N N . THR A 1 94 ? 2.288 -12.579 -19.137 1.00 49.34 94 THR A N 1
ATOM 709 C CA . THR A 1 94 ? 1.074 -11.772 -18.899 1.00 49.34 94 THR A CA 1
ATOM 710 C C . THR A 1 94 ? 0.032 -11.914 -20.020 1.00 49.34 94 THR A C 1
ATOM 712 O O . THR A 1 94 ? -1.163 -11.914 -19.740 1.00 49.34 94 THR A O 1
ATOM 715 N N . LEU A 1 95 ? 0.474 -12.103 -21.271 1.00 44.06 95 LEU A N 1
ATOM 716 C CA . LEU A 1 95 ? -0.406 -12.251 -22.437 1.00 44.06 95 LEU A CA 1
ATOM 717 C C . LEU A 1 95 ? -0.826 -13.703 -22.743 1.00 44.06 95 LEU A C 1
ATOM 719 O O . LEU A 1 95 ? -1.898 -13.888 -23.312 1.00 44.06 95 LEU A O 1
ATOM 723 N N . LYS A 1 96 ? -0.033 -14.732 -22.387 1.00 45.84 96 LYS A N 1
ATOM 724 C CA . LYS A 1 96 ? -0.364 -16.147 -22.688 1.00 45.84 96 LYS A CA 1
ATOM 725 C C . LYS A 1 96 ? -0.748 -17.019 -21.481 1.00 45.84 96 LYS A C 1
ATOM 727 O O . LYS A 1 96 ? -1.434 -18.013 -21.688 1.00 45.84 96 LYS A O 1
ATOM 732 N N . GLN A 1 97 ? -0.312 -16.709 -20.255 1.00 55.38 97 GLN A N 1
ATOM 733 C CA . GLN A 1 97 ? -0.445 -17.608 -19.084 1.00 55.38 97 GLN A CA 1
ATOM 734 C C . GLN A 1 97 ? -0.841 -16.912 -17.759 1.00 55.38 97 GLN A C 1
ATOM 736 O O . GLN A 1 97 ? -1.441 -17.540 -16.892 1.00 55.38 97 GLN A O 1
ATOM 741 N N . GLY A 1 98 ? -0.576 -15.612 -17.594 1.00 57.19 98 GLY A N 1
ATOM 742 C CA . GLY A 1 98 ? -0.800 -14.842 -16.361 1.00 57.19 98 GLY A CA 1
ATOM 743 C C . GLY A 1 98 ? -2.215 -14.283 -16.177 1.00 57.19 98 GLY A 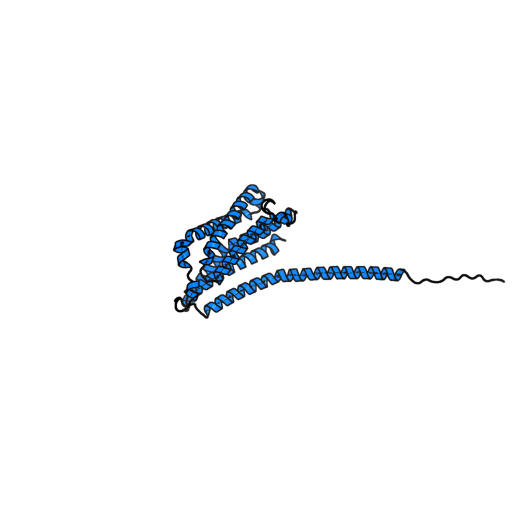C 1
ATOM 744 O O . GLY A 1 98 ? -2.479 -13.612 -15.179 1.00 57.19 98 GLY A O 1
ATOM 745 N N . TYR A 1 99 ? -3.131 -14.556 -17.112 1.00 62.69 99 TYR A N 1
ATOM 746 C CA . TYR A 1 99 ? -4.503 -14.039 -17.094 1.00 62.69 99 TYR A CA 1
ATOM 747 C C . TYR A 1 99 ? -5.262 -14.341 -15.786 1.00 62.69 99 TYR A C 1
ATOM 749 O O . TYR A 1 99 ? -5.864 -13.413 -15.249 1.00 62.69 99 TYR A O 1
ATOM 757 N N . PRO A 1 100 ? -5.196 -15.553 -15.190 1.00 74.62 100 PRO A N 1
ATOM 758 C CA . PRO A 1 100 ? -5.907 -15.832 -13.939 1.00 74.62 100 PRO A CA 1
ATOM 759 C C . PRO A 1 100 ? -5.370 -15.030 -12.746 1.00 74.62 100 PRO A C 1
ATOM 761 O O . PRO A 1 100 ? -6.152 -14.493 -11.965 1.00 74.62 100 PRO A O 1
ATOM 764 N N . ALA A 1 101 ? -4.044 -14.906 -12.618 1.00 81.62 101 ALA A N 1
ATOM 765 C CA . ALA A 1 101 ? -3.416 -14.144 -11.537 1.00 81.62 101 ALA A CA 1
ATOM 766 C C . ALA A 1 101 ? -3.712 -12.642 -11.665 1.00 81.62 101 ALA A C 1
ATOM 768 O O . ALA A 1 101 ? -4.037 -11.984 -10.675 1.00 81.62 101 ALA A O 1
ATOM 769 N N . LEU A 1 102 ? -3.666 -12.118 -12.895 1.00 76.25 102 LEU A N 1
ATOM 770 C CA . LEU A 1 102 ? -4.019 -10.734 -13.198 1.00 76.25 102 LEU A CA 1
ATOM 771 C C . LEU A 1 102 ? -5.496 -10.450 -12.937 1.00 76.25 102 LEU A C 1
ATOM 773 O O . LEU A 1 102 ? -5.806 -9.457 -12.284 1.00 76.25 102 LEU A O 1
ATOM 777 N N . ALA A 1 103 ? -6.390 -11.317 -13.414 1.00 74.69 103 ALA A N 1
ATOM 778 C CA . ALA A 1 103 ? -7.823 -11.185 -13.195 1.00 74.69 103 ALA A CA 1
ATOM 779 C C . ALA A 1 103 ? -8.139 -11.180 -11.698 1.00 74.69 103 ALA A C 1
ATOM 781 O O . ALA A 1 103 ? -8.794 -10.252 -11.232 1.00 74.69 103 ALA A O 1
ATOM 782 N N . LEU A 1 104 ? -7.594 -12.144 -10.946 1.00 86.31 104 LEU A N 1
ATOM 783 C CA . LEU A 1 104 ? -7.774 -12.245 -9.499 1.00 86.31 104 LEU A CA 1
ATOM 784 C C . LEU A 1 104 ? -7.270 -10.990 -8.774 1.00 86.31 104 LEU A C 1
ATOM 786 O O . LEU A 1 104 ? -7.993 -10.400 -7.973 1.00 86.31 104 LEU A O 1
ATOM 790 N N . HIS A 1 105 ? -6.047 -10.545 -9.079 1.00 85.69 105 HIS A N 1
ATOM 791 C CA . HIS A 1 105 ? -5.477 -9.341 -8.481 1.00 85.69 105 HIS A CA 1
ATOM 792 C C . HIS A 1 105 ? -6.314 -8.092 -8.796 1.00 85.69 105 HIS A C 1
ATOM 794 O O . HIS A 1 105 ? -6.677 -7.338 -7.890 1.00 85.69 105 HIS A O 1
ATOM 800 N N . ALA A 1 106 ? -6.653 -7.883 -10.071 1.00 79.00 106 ALA A N 1
ATOM 801 C CA . ALA A 1 106 ? -7.366 -6.699 -10.534 1.00 79.00 106 ALA A CA 1
ATOM 802 C C . ALA A 1 106 ? -8.803 -6.642 -9.998 1.00 79.00 106 ALA A C 1
ATOM 804 O O . ALA A 1 106 ? -9.213 -5.599 -9.483 1.00 79.00 106 ALA A O 1
ATOM 805 N N . SER A 1 107 ? -9.552 -7.750 -10.051 1.00 80.88 107 SER A N 1
ATOM 806 C CA . SER A 1 107 ? -10.927 -7.801 -9.543 1.00 80.88 107 SER A CA 1
ATOM 807 C C . SER A 1 107 ? -10.971 -7.541 -8.040 1.00 80.88 107 SER A C 1
ATOM 809 O O . SER A 1 107 ? -11.770 -6.732 -7.569 1.00 80.88 107 SER A O 1
ATOM 811 N N . CYS A 1 108 ? -10.070 -8.163 -7.277 1.00 88.75 108 CYS A N 1
ATOM 812 C CA . CYS A 1 108 ? -9.973 -7.938 -5.839 1.00 88.75 108 CYS A CA 1
ATOM 813 C C . CYS A 1 108 ? -9.537 -6.504 -5.505 1.00 88.75 108 CYS A C 1
ATOM 815 O O . CYS A 1 108 ? -10.074 -5.900 -4.574 1.00 88.75 108 CYS A O 1
ATOM 817 N N . GLY A 1 109 ? -8.614 -5.931 -6.282 1.00 80.81 109 GLY A N 1
ATOM 818 C CA . GLY A 1 109 ? -8.196 -4.536 -6.150 1.00 80.81 109 GLY A CA 1
ATOM 819 C C . GLY A 1 109 ? -9.345 -3.550 -6.380 1.00 80.81 109 GLY A C 1
ATOM 820 O O . GLY A 1 109 ? -9.515 -2.617 -5.595 1.00 80.81 109 GLY A O 1
ATOM 821 N N . MET A 1 110 ? -10.182 -3.786 -7.397 1.00 80.25 110 MET A N 1
ATOM 822 C CA . MET A 1 110 ? -11.381 -2.977 -7.659 1.00 80.25 110 MET A CA 1
ATOM 823 C C . MET A 1 110 ? -12.378 -3.031 -6.501 1.00 80.25 110 MET A C 1
ATOM 825 O O . MET A 1 110 ? -12.883 -1.991 -6.079 1.00 80.25 110 MET A O 1
ATOM 829 N N . VAL A 1 111 ? -12.626 -4.225 -5.953 1.00 84.38 111 VAL A N 1
ATOM 830 C CA . VAL A 1 111 ? -13.494 -4.389 -4.778 1.00 84.38 111 VAL A CA 1
ATOM 831 C C . VAL A 1 111 ? -12.937 -3.611 -3.585 1.00 84.38 111 VAL A C 1
ATOM 833 O O . VAL A 1 111 ? -13.685 -2.889 -2.928 1.00 84.38 111 VAL A O 1
ATOM 836 N N . CYS A 1 112 ? -11.628 -3.688 -3.327 1.00 88.12 112 CYS A N 1
ATOM 837 C CA . CYS A 1 112 ? -10.996 -2.934 -2.242 1.00 88.12 112 CYS A CA 1
ATOM 838 C C . CYS A 1 112 ? -11.146 -1.416 -2.433 1.00 88.12 112 CYS A C 1
ATOM 840 O O . C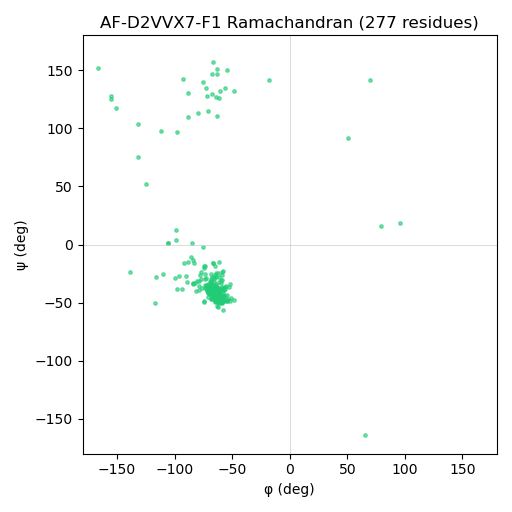YS A 1 112 ? -11.553 -0.723 -1.501 1.00 88.12 112 CYS A O 1
ATOM 842 N N . LEU A 1 113 ? -10.870 -0.896 -3.634 1.00 79.75 113 LEU A N 1
ATOM 843 C CA . LEU A 1 113 ? -11.032 0.530 -3.944 1.00 79.75 113 LEU A CA 1
ATOM 844 C C . LEU A 1 113 ? -12.482 0.998 -3.755 1.00 79.75 113 LEU A C 1
ATOM 846 O O . LEU A 1 113 ? -12.719 2.018 -3.115 1.00 79.75 113 LEU A O 1
ATOM 850 N N . GLY A 1 114 ? -13.458 0.236 -4.256 1.00 77.94 114 GLY A N 1
ATOM 851 C CA . GLY A 1 114 ? -14.872 0.596 -4.143 1.00 77.94 114 GLY A CA 1
ATOM 852 C C . GLY A 1 114 ? -15.385 0.554 -2.702 1.00 77.94 114 GLY A C 1
ATOM 853 O O . GLY A 1 114 ? -16.020 1.496 -2.232 1.00 77.94 114 GLY A O 1
ATOM 854 N N . LEU A 1 115 ? -15.082 -0.521 -1.968 1.00 84.19 115 LEU A N 1
ATOM 855 C CA . LEU A 1 115 ? -15.546 -0.683 -0.589 1.00 84.19 115 LEU A CA 1
ATOM 856 C C . LEU A 1 115 ? -14.893 0.318 0.366 1.00 84.19 115 LEU A C 1
ATOM 858 O O . LEU A 1 115 ? -15.542 0.754 1.317 1.00 84.19 115 LEU A O 1
ATOM 862 N N . GLY A 1 116 ? -13.637 0.700 0.125 1.00 77.00 116 GLY A N 1
ATOM 863 C CA . GLY A 1 116 ? -12.911 1.618 0.996 1.00 77.00 116 GLY A CA 1
ATOM 864 C C . GLY A 1 116 ? -13.610 2.962 1.189 1.00 77.00 116 GLY A C 1
ATOM 865 O O . GLY A 1 116 ? -13.692 3.437 2.319 1.00 77.00 116 GLY A O 1
ATOM 866 N N . ILE A 1 117 ? -14.213 3.525 0.138 1.00 76.56 117 ILE A N 1
ATOM 867 C CA . ILE A 1 117 ? -14.939 4.807 0.205 1.00 76.56 117 ILE A CA 1
ATOM 868 C C . ILE A 1 117 ? -16.011 4.775 1.308 1.00 76.56 117 ILE A C 1
ATOM 870 O O . ILE A 1 117 ? -16.067 5.654 2.168 1.00 76.56 117 ILE A O 1
ATOM 874 N N . PHE A 1 118 ? -16.809 3.708 1.347 1.00 76.38 118 PHE A N 1
ATOM 875 C CA . PHE A 1 118 ? -17.869 3.537 2.341 1.00 76.38 118 PHE A CA 1
ATOM 876 C C . PHE A 1 118 ? -17.332 3.206 3.742 1.00 76.38 118 PHE A C 1
ATOM 878 O O . PHE A 1 118 ? -17.955 3.551 4.745 1.00 76.38 118 PHE A O 1
ATOM 885 N N . GLN A 1 119 ? -16.170 2.550 3.833 1.00 80.94 119 GLN A N 1
ATOM 886 C CA . GLN A 1 119 ? -15.555 2.154 5.107 1.00 80.94 119 GLN A CA 1
ATOM 887 C C . GLN A 1 119 ? -15.049 3.352 5.929 1.00 80.94 119 GLN A C 1
ATOM 889 O O . GLN A 1 119 ? -15.114 3.334 7.166 1.00 80.94 119 GLN A O 1
ATOM 894 N N . PHE A 1 120 ? -14.566 4.403 5.260 1.00 77.12 120 PHE A N 1
ATOM 895 C CA . PHE A 1 120 ? -14.034 5.598 5.924 1.00 77.12 120 PHE A CA 1
ATOM 896 C C . PHE A 1 120 ? -15.092 6.665 6.223 1.00 77.12 120 PHE A C 1
ATOM 898 O O . PHE A 1 120 ? -14.855 7.517 7.080 1.00 77.12 120 PHE A O 1
ATOM 905 N N . GLN A 1 121 ? -16.281 6.581 5.622 1.00 79.56 121 GLN A N 1
ATOM 906 C CA . GLN A 1 121 ? -17.365 7.527 5.869 1.00 79.56 121 GLN A CA 1
ATOM 907 C C . GLN A 1 121 ? -17.968 7.355 7.275 1.00 79.56 121 GLN A C 1
ATOM 909 O O . GLN A 1 121 ? -18.594 6.344 7.606 1.00 79.56 121 GLN A O 1
ATOM 914 N N . GLU A 1 122 ? -17.810 8.376 8.119 1.00 79.88 122 GLU A N 1
ATOM 915 C CA . GLU A 1 122 ? -18.215 8.319 9.527 1.00 79.88 122 GLU A CA 1
ATOM 916 C C . GLU A 1 122 ? -19.726 8.149 9.718 1.00 79.88 122 GLU A C 1
ATOM 918 O O . GLU A 1 122 ? -20.153 7.285 10.488 1.00 79.88 122 GLU A O 1
ATOM 923 N N . SER A 1 123 ? -20.534 8.902 8.966 1.00 78.06 123 SER A N 1
ATOM 924 C CA . SER A 1 123 ? -21.999 8.834 9.034 1.00 78.06 123 SER A CA 1
ATOM 925 C C . SER A 1 123 ? -22.540 7.455 8.646 1.00 78.06 123 SER A C 1
ATOM 927 O O . SER A 1 123 ? -23.464 6.943 9.283 1.00 78.06 123 SER A O 1
ATOM 929 N N . PHE A 1 124 ? -21.926 6.811 7.651 1.00 77.19 124 PHE A N 1
ATOM 930 C CA . PHE A 1 124 ? -22.285 5.461 7.231 1.00 77.19 124 PHE A CA 1
ATOM 931 C C . PHE A 1 124 ? -21.924 4.425 8.299 1.00 77.19 124 PHE A C 1
ATOM 933 O O . PHE A 1 124 ? -22.758 3.597 8.662 1.00 77.19 124 PHE A O 1
ATOM 940 N N . ARG A 1 125 ? -20.713 4.507 8.862 1.00 83.44 125 ARG A N 1
ATOM 941 C CA . ARG A 1 125 ? -20.244 3.597 9.915 1.00 83.44 125 ARG A CA 1
ATOM 942 C C . ARG A 1 125 ? -21.071 3.708 11.197 1.00 83.44 125 ARG A C 1
ATOM 944 O O . ARG A 1 125 ? -21.359 2.684 11.815 1.00 83.44 125 ARG A O 1
ATOM 951 N N . ALA A 1 126 ? -21.458 4.922 11.589 1.00 86.12 126 ALA A N 1
ATOM 952 C CA . ALA A 1 126 ? -22.288 5.153 12.769 1.00 86.12 126 ALA A CA 1
ATOM 953 C C . ALA A 1 126 ? -23.706 4.583 12.594 1.00 86.12 126 ALA A C 1
ATOM 955 O O . ALA A 1 126 ? -24.235 3.960 13.512 1.00 86.12 126 ALA A O 1
ATOM 956 N N . ARG A 1 127 ? -24.298 4.742 11.402 1.00 88.56 127 ARG A N 1
ATOM 957 C CA . ARG A 1 127 ? -25.680 4.322 11.116 1.00 88.56 127 ARG A CA 1
ATOM 958 C C . ARG A 1 127 ? -25.812 2.841 10.733 1.00 88.56 127 ARG A C 1
ATOM 960 O O . ARG A 1 127 ? -26.798 2.207 11.093 1.00 88.56 127 ARG A O 1
ATOM 967 N N . HIS A 1 128 ? -24.823 2.264 10.047 1.00 90.75 128 HIS A N 1
ATOM 968 C CA . HIS A 1 128 ? -24.894 0.916 9.461 1.00 90.75 128 HIS A CA 1
ATOM 969 C C . HIS A 1 128 ? -23.746 0.001 9.919 1.00 90.75 128 HIS A C 1
ATOM 971 O O . HIS A 1 128 ? -23.075 -0.650 9.118 1.00 90.75 128 HIS A O 1
ATOM 977 N N . MET A 1 129 ? -23.536 -0.112 11.233 1.00 90.44 129 MET A N 1
ATOM 978 C CA . MET A 1 129 ? -22.435 -0.897 11.817 1.00 90.44 129 MET A CA 1
ATOM 979 C C . MET A 1 129 ? -22.403 -2.376 11.376 1.00 90.44 129 MET A C 1
ATOM 981 O O . MET A 1 129 ? -21.328 -2.947 11.190 1.00 90.44 129 MET A O 1
ATOM 985 N N . LYS A 1 130 ? -23.565 -3.025 11.199 1.00 92.12 130 LYS A N 1
ATOM 986 C CA . LYS A 1 130 ? -23.629 -4.415 10.699 1.00 92.12 130 LYS A CA 1
ATOM 987 C C . LYS A 1 130 ? -23.082 -4.523 9.271 1.00 92.12 130 LYS A C 1
ATOM 989 O O . LYS A 1 130 ? -22.341 -5.458 8.976 1.00 92.12 130 LYS A O 1
ATOM 994 N N . LEU A 1 131 ? -23.409 -3.549 8.423 1.00 91.06 131 LEU A N 1
ATOM 995 C CA . LEU A 1 131 ? -22.966 -3.497 7.033 1.00 91.06 131 LEU A CA 1
ATOM 996 C C . LEU A 1 131 ? -21.470 -3.170 6.939 1.00 91.06 131 LEU A C 1
ATOM 998 O O . LEU A 1 131 ? -20.755 -3.854 6.218 1.00 91.06 131 LEU A O 1
ATOM 1002 N N . HIS A 1 132 ? -20.974 -2.235 7.757 1.00 91.88 132 HIS A N 1
ATOM 1003 C CA . HIS A 1 132 ? -19.539 -1.955 7.908 1.00 91.88 132 HIS A CA 1
ATOM 1004 C C . HIS A 1 132 ? -18.727 -3.233 8.189 1.00 91.88 132 HIS A C 1
ATOM 1006 O O . HIS A 1 132 ? -17.721 -3.486 7.526 1.00 91.88 132 HIS A O 1
ATOM 1012 N N . LYS A 1 133 ? -19.202 -4.084 9.115 1.00 91.12 133 LYS A N 1
ATOM 1013 C CA . LYS A 1 133 ? -18.562 -5.374 9.431 1.00 91.12 133 LYS A CA 1
ATOM 1014 C C . LYS A 1 133 ? -18.577 -6.338 8.245 1.00 91.12 133 LYS A C 1
ATOM 1016 O O . LYS A 1 133 ? -17.533 -6.884 7.908 1.00 91.12 133 LYS A O 1
ATOM 1021 N N . TRP A 1 134 ? -19.730 -6.524 7.601 1.00 93.88 134 TRP A N 1
ATOM 1022 C CA . TRP A 1 134 ? -19.860 -7.392 6.423 1.00 93.88 134 TRP A CA 1
ATOM 1023 C C . TRP A 1 134 ? -18.952 -6.953 5.273 1.00 93.88 134 TRP A C 1
ATOM 1025 O O . TRP A 1 134 ? -18.177 -7.753 4.754 1.00 93.88 134 TRP A O 1
ATOM 1035 N N . MET A 1 135 ? -18.971 -5.664 4.940 1.00 91.94 135 MET A N 1
ATOM 1036 C CA . MET A 1 135 ? -18.068 -5.081 3.949 1.00 91.94 135 MET A CA 1
ATOM 1037 C C . MET A 1 135 ? -16.604 -5.222 4.374 1.00 91.94 135 MET A C 1
ATOM 1039 O O . MET A 1 135 ? -15.739 -5.372 3.521 1.00 91.94 135 MET A O 1
ATOM 1043 N N . GLY A 1 136 ? -16.314 -5.185 5.678 1.00 92.50 136 GLY A N 1
ATOM 1044 C CA . GLY A 1 136 ? -14.969 -5.373 6.220 1.00 92.50 136 GLY A CA 1
ATOM 1045 C C . GLY A 1 136 ? -14.446 -6.788 5.981 1.00 92.50 136 GLY A C 1
ATOM 1046 O O . GLY A 1 136 ? -13.296 -6.951 5.583 1.00 92.50 136 GLY A O 1
ATOM 1047 N N . TYR A 1 137 ? -15.299 -7.805 6.136 1.00 92.62 137 TYR A N 1
ATOM 1048 C CA . TYR A 1 137 ? -14.948 -9.187 5.799 1.00 92.62 137 TYR A CA 1
ATOM 1049 C C . TYR A 1 137 ? -14.692 -9.361 4.302 1.00 92.62 137 TYR A C 1
ATOM 1051 O O . TYR A 1 137 ? -13.668 -9.929 3.933 1.00 92.62 137 TYR A O 1
ATOM 1059 N N . ILE A 1 138 ? -15.560 -8.814 3.443 1.00 95.38 138 ILE A N 1
ATOM 1060 C CA . ILE A 1 138 ? -15.376 -8.867 1.982 1.00 95.38 138 ILE A CA 1
ATOM 1061 C C . ILE A 1 138 ? -14.082 -8.154 1.575 1.00 95.38 138 ILE A C 1
ATOM 1063 O O . ILE A 1 138 ? -13.307 -8.686 0.781 1.00 95.38 138 ILE A O 1
ATOM 1067 N N . PHE A 1 139 ? -13.818 -6.977 2.147 1.00 94.38 139 PHE A N 1
ATOM 1068 C CA . PHE A 1 139 ? -12.595 -6.215 1.912 1.00 94.38 139 PHE A CA 1
ATOM 1069 C C . PHE A 1 139 ? -11.355 -7.020 2.331 1.00 94.38 139 PHE A C 1
ATOM 1071 O O . PHE A 1 139 ? -10.430 -7.171 1.539 1.00 94.38 139 PHE A O 1
ATOM 1078 N N . ASN A 1 140 ? -11.351 -7.612 3.530 1.00 95.38 140 ASN A N 1
ATOM 1079 C CA . ASN A 1 140 ? -10.242 -8.442 4.008 1.00 95.38 140 ASN A CA 1
ATOM 1080 C C . ASN A 1 140 ? -10.009 -9.680 3.124 1.00 95.38 140 ASN A C 1
ATOM 1082 O O . ASN A 1 140 ? -8.878 -9.935 2.716 1.00 95.38 140 ASN A O 1
ATOM 1086 N N . SER A 1 141 ? -11.064 -10.421 2.775 1.00 95.94 141 SER A N 1
ATOM 1087 C CA . SER A 1 141 ? -10.958 -11.573 1.869 1.00 95.94 141 SER A CA 1
ATOM 1088 C C . SER A 1 141 ? -10.439 -11.169 0.489 1.00 95.94 141 SER A C 1
ATOM 1090 O O . SER A 1 141 ? -9.624 -11.881 -0.093 1.00 95.94 141 SER A O 1
ATOM 1092 N N . SER A 1 142 ? -10.850 -10.000 -0.009 1.00 94.38 142 SER A N 1
ATOM 1093 C CA . SER A 1 142 ? -10.356 -9.455 -1.276 1.00 94.38 142 SER A CA 1
ATOM 1094 C C . SER A 1 142 ? -8.866 -9.129 -1.210 1.00 94.38 142 SER A C 1
ATOM 1096 O O . SER A 1 142 ? -8.153 -9.434 -2.157 1.00 94.38 142 SER A O 1
ATOM 1098 N N . ILE A 1 143 ? -8.358 -8.584 -0.100 1.00 95.94 143 ILE A N 1
ATOM 1099 C CA . ILE A 1 143 ? -6.910 -8.375 0.064 1.00 95.94 143 ILE A CA 1
ATOM 1100 C C . ILE A 1 143 ? -6.155 -9.701 0.019 1.00 95.94 143 ILE A C 1
ATOM 1102 O O . ILE A 1 143 ? -5.159 -9.799 -0.688 1.00 95.94 143 ILE A O 1
ATOM 1106 N N . VAL A 1 144 ? -6.624 -10.726 0.734 1.00 96.38 144 VAL A N 1
ATOM 1107 C CA . VAL A 1 144 ? -5.948 -12.034 0.763 1.00 96.38 144 VAL A CA 1
ATOM 1108 C C . VAL A 1 144 ? -5.891 -12.650 -0.637 1.00 96.38 144 VAL A C 1
ATOM 1110 O O . VAL A 1 144 ? -4.816 -13.023 -1.103 1.00 96.38 144 VAL A O 1
ATOM 1113 N N . LEU A 1 145 ? -7.024 -12.704 -1.341 1.00 95.88 145 LEU A N 1
ATOM 1114 C CA . LEU A 1 145 ? -7.090 -13.245 -2.701 1.00 95.88 145 LEU A CA 1
ATOM 1115 C C . LEU A 1 145 ? -6.294 -12.394 -3.702 1.00 95.88 145 LEU A C 1
ATOM 1117 O O . LEU A 1 145 ? -5.553 -12.924 -4.529 1.00 95.88 145 LEU A O 1
ATOM 1121 N N . GLY A 1 146 ? -6.388 -11.070 -3.590 1.00 94.19 146 GLY A N 1
ATOM 1122 C CA . GLY A 1 146 ? -5.651 -10.133 -4.432 1.00 94.19 146 GLY A CA 1
ATOM 1123 C C . GLY A 1 146 ? -4.138 -10.194 -4.219 1.00 94.19 146 GLY A C 1
ATOM 1124 O O . GLY A 1 146 ? -3.389 -9.999 -5.177 1.00 94.19 146 GLY A O 1
ATOM 1125 N N . ALA A 1 147 ? -3.686 -10.499 -3.000 1.00 96.50 147 ALA A N 1
ATOM 1126 C CA . ALA A 1 147 ? -2.280 -10.721 -2.679 1.00 96.50 147 ALA A CA 1
ATOM 1127 C C . ALA A 1 147 ? -1.759 -12.047 -3.251 1.00 96.50 147 ALA A C 1
ATOM 1129 O O . ALA A 1 147 ? -0.645 -12.094 -3.757 1.00 96.50 147 ALA A O 1
ATOM 1130 N N . ILE A 1 148 ? -2.566 -13.115 -3.254 1.00 96.00 148 ILE A N 1
ATOM 1131 C CA . ILE A 1 148 ? -2.211 -14.362 -3.959 1.00 96.00 148 ILE A CA 1
ATOM 1132 C C . ILE A 1 148 ? -2.023 -14.078 -5.456 1.00 96.00 148 ILE A C 1
ATOM 1134 O O . ILE A 1 148 ? -1.024 -14.489 -6.048 1.00 96.00 148 ILE A O 1
ATOM 1138 N N . GLY A 1 149 ? -2.944 -13.310 -6.048 1.00 89.88 149 GLY A N 1
ATOM 1139 C CA . GLY A 1 149 ? -2.821 -12.838 -7.426 1.00 89.88 149 GLY A CA 1
ATOM 1140 C C . GLY A 1 149 ? -1.546 -12.019 -7.659 1.00 89.88 149 GLY A C 1
ATOM 1141 O O . GLY A 1 149 ? -0.820 -12.293 -8.611 1.00 89.88 149 GLY A O 1
ATOM 1142 N N . SER A 1 150 ? -1.217 -11.063 -6.778 1.00 92.75 150 SER A N 1
ATOM 1143 C CA . SER A 1 150 ? -0.001 -10.250 -6.933 1.00 92.75 150 SER A CA 1
ATOM 1144 C C . SER A 1 150 ? 1.275 -11.076 -6.800 1.00 92.75 150 SER A C 1
ATOM 1146 O O . SER A 1 150 ? 2.185 -10.892 -7.604 1.00 92.75 150 SER A O 1
ATOM 1148 N N . ILE A 1 151 ? 1.334 -12.028 -5.864 1.00 94.50 151 ILE A N 1
ATOM 1149 C CA . ILE A 1 151 ? 2.468 -12.952 -5.717 1.00 94.50 151 ILE A CA 1
ATOM 1150 C C . ILE A 1 151 ? 2.695 -13.742 -7.007 1.00 94.50 151 ILE A C 1
ATOM 1152 O O . ILE A 1 151 ? 3.835 -13.858 -7.453 1.00 94.50 151 ILE A O 1
ATOM 1156 N N . GLY A 1 152 ? 1.623 -14.210 -7.651 1.00 88.88 152 GLY A N 1
ATOM 1157 C CA . GLY A 1 152 ? 1.708 -14.870 -8.954 1.00 88.88 152 GLY A CA 1
ATOM 1158 C C . GLY A 1 152 ? 2.206 -13.965 -10.089 1.00 88.88 152 GLY A C 1
ATOM 1159 O O . GLY A 1 152 ? 2.760 -14.471 -11.059 1.00 88.88 152 GLY A O 1
ATOM 1160 N N . LEU A 1 153 ? 2.044 -12.640 -9.984 1.00 84.50 153 LEU A N 1
ATOM 1161 C CA . LEU A 1 153 ? 2.475 -11.670 -11.001 1.00 84.50 153 LEU A CA 1
ATOM 1162 C C . LEU A 1 153 ? 3.909 -11.171 -10.802 1.00 84.50 153 LEU A C 1
ATOM 1164 O O . LEU A 1 153 ? 4.588 -10.890 -11.787 1.00 84.50 153 LEU A O 1
ATOM 1168 N N . ILE A 1 154 ? 4.380 -11.068 -9.554 1.00 90.12 154 ILE A N 1
ATOM 1169 C CA . ILE A 1 154 ? 5.692 -10.496 -9.207 1.00 90.12 154 ILE A CA 1
ATOM 1170 C C . ILE A 1 154 ? 6.848 -11.059 -10.054 1.00 90.12 154 ILE A C 1
ATOM 1172 O O . ILE A 1 154 ? 7.622 -10.247 -10.565 1.00 90.12 154 ILE A O 1
ATOM 1176 N N . PRO A 1 155 ? 6.998 -12.387 -10.260 1.00 85.38 155 PRO A N 1
ATOM 1177 C CA . PRO A 1 155 ? 8.112 -12.939 -11.037 1.00 85.38 155 PRO A CA 1
ATOM 1178 C C . PRO A 1 155 ? 8.180 -12.426 -12.481 1.00 85.38 155 PRO A C 1
ATOM 1180 O O . PRO A 1 155 ? 9.261 -12.424 -13.075 1.00 85.38 155 PRO A O 1
ATOM 1183 N N . TYR A 1 156 ? 7.045 -11.967 -13.014 1.00 78.06 156 TYR A N 1
ATOM 1184 C CA . TYR A 1 156 ? 6.841 -11.567 -14.406 1.00 78.06 156 TYR A CA 1
ATOM 1185 C C . TYR A 1 156 ? 6.767 -10.048 -14.602 1.00 78.06 156 TYR A C 1
ATOM 1187 O O . TYR A 1 156 ? 6.583 -9.582 -15.726 1.00 78.06 156 TYR A O 1
ATOM 1195 N N . SER A 1 157 ? 6.917 -9.261 -13.533 1.00 79.62 157 SER A N 1
ATOM 1196 C CA . SER A 1 157 ? 6.927 -7.801 -13.618 1.00 79.62 157 SER A CA 1
ATOM 1197 C C . SER A 1 157 ? 8.068 -7.296 -14.506 1.00 79.62 157 SER A C 1
ATOM 1199 O O . SER A 1 157 ? 9.224 -7.695 -14.344 1.00 79.62 157 SER A O 1
ATOM 1201 N N . ALA A 1 158 ? 7.746 -6.380 -15.422 1.00 72.81 158 ALA A N 1
ATOM 1202 C CA . ALA A 1 158 ? 8.735 -5.677 -16.236 1.00 72.81 158 ALA A CA 1
ATOM 1203 C C . ALA A 1 158 ? 9.658 -4.810 -15.357 1.00 72.81 158 ALA A C 1
ATOM 1205 O O . ALA A 1 158 ? 9.226 -4.334 -14.315 1.00 72.81 158 ALA A O 1
ATOM 1206 N N . GLY A 1 159 ? 10.908 -4.583 -15.778 1.00 70.44 159 GLY A N 1
ATOM 1207 C CA . GLY A 1 159 ? 11.862 -3.729 -15.046 1.00 70.44 159 GLY A CA 1
ATOM 1208 C 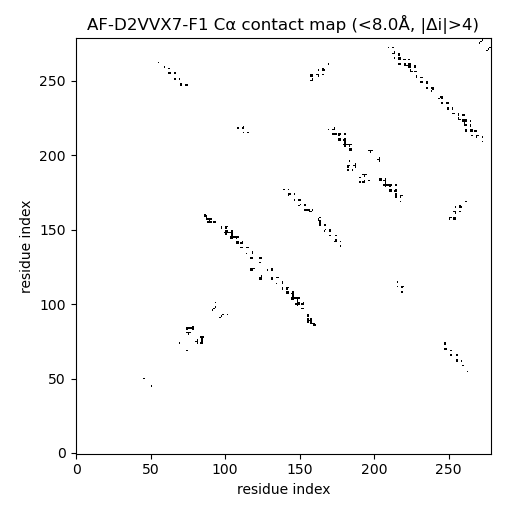C . GLY A 1 159 ? 12.831 -4.464 -14.106 1.00 70.44 159 GLY A C 1
ATOM 1209 O O . GLY A 1 159 ? 13.421 -3.836 -13.229 1.00 70.44 159 GLY A O 1
ATOM 1210 N N . GLY A 1 160 ? 13.008 -5.780 -14.281 1.00 80.44 160 GLY A N 1
ATOM 1211 C CA . GLY A 1 160 ? 14.043 -6.572 -13.597 1.00 80.44 160 GLY A CA 1
ATOM 1212 C C . GLY A 1 160 ? 13.868 -6.666 -12.075 1.00 80.44 160 GLY A C 1
ATOM 1213 O O . GLY A 1 160 ? 12.795 -6.375 -11.535 1.00 80.44 160 GLY A O 1
ATOM 1214 N N . LEU A 1 161 ? 14.925 -7.075 -11.367 1.00 82.25 161 LEU A N 1
ATOM 1215 C CA . LEU A 1 161 ? 14.912 -7.283 -9.914 1.00 82.25 161 LEU A CA 1
ATOM 1216 C C . LEU A 1 161 ? 14.401 -6.075 -9.111 1.00 82.25 161 LEU A C 1
ATOM 1218 O O . LEU A 1 161 ? 13.686 -6.258 -8.126 1.00 82.25 161 LEU A O 1
ATOM 1222 N N . ALA A 1 162 ? 14.715 -4.851 -9.545 1.00 83.88 162 ALA A N 1
ATOM 1223 C CA . ALA A 1 162 ? 14.310 -3.620 -8.866 1.00 83.88 162 ALA A CA 1
ATOM 1224 C C . ALA A 1 162 ? 12.786 -3.422 -8.830 1.00 83.88 162 ALA A C 1
ATOM 1226 O O . ALA A 1 162 ? 12.240 -2.951 -7.833 1.00 83.88 162 ALA A O 1
ATOM 1227 N N . THR A 1 163 ? 12.083 -3.810 -9.895 1.00 86.50 163 THR A N 1
ATOM 1228 C CA . THR A 1 163 ? 10.617 -3.748 -9.911 1.00 86.50 163 THR A CA 1
ATOM 1229 C C . THR A 1 163 ? 9.997 -4.911 -9.142 1.00 86.50 163 THR A C 1
ATOM 1231 O O . THR A 1 163 ? 9.021 -4.730 -8.410 1.00 86.50 163 THR A O 1
ATOM 1234 N N . LYS A 1 164 ? 10.574 -6.114 -9.258 1.00 89.12 164 LYS A N 1
ATOM 1235 C CA . LYS A 1 164 ? 10.102 -7.298 -8.522 1.00 89.12 164 LYS A CA 1
ATOM 1236 C C . LYS A 1 164 ? 10.199 -7.083 -7.010 1.00 89.12 164 LYS A C 1
ATOM 1238 O O . LYS A 1 164 ? 9.250 -7.396 -6.288 1.00 89.12 164 LYS A O 1
ATOM 1243 N N . SER A 1 165 ? 11.293 -6.493 -6.528 1.00 92.06 165 SER A N 1
ATOM 1244 C CA . SER A 1 165 ? 11.470 -6.159 -5.110 1.00 92.06 165 SER A CA 1
ATOM 1245 C C . SER A 1 165 ? 10.466 -5.102 -4.641 1.00 92.06 165 SER A C 1
ATOM 1247 O O . SER A 1 165 ? 9.860 -5.279 -3.585 1.00 92.06 165 SER A O 1
ATOM 1249 N N . ALA A 1 166 ? 10.197 -4.076 -5.456 1.00 93.06 166 ALA A N 1
ATOM 1250 C CA . ALA A 1 166 ? 9.197 -3.051 -5.162 1.00 93.06 166 ALA A CA 1
ATOM 1251 C C . ALA A 1 166 ? 7.794 -3.647 -4.976 1.00 93.06 166 ALA A C 1
ATOM 1253 O O . ALA A 1 166 ? 7.140 -3.393 -3.966 1.00 93.06 166 ALA A O 1
ATOM 1254 N N . PHE A 1 167 ? 7.339 -4.495 -5.906 1.00 94.62 167 PHE A N 1
ATOM 1255 C CA . PHE A 1 167 ? 6.032 -5.152 -5.793 1.00 94.62 167 PHE A CA 1
ATOM 1256 C C . PHE A 1 167 ? 5.967 -6.179 -4.659 1.00 94.62 167 PHE A C 1
ATOM 1258 O O . PHE A 1 167 ? 4.912 -6.332 -4.037 1.00 94.62 167 PHE A O 1
ATOM 1265 N N . THR A 1 168 ? 7.076 -6.859 -4.359 1.00 96.62 168 THR A N 1
ATOM 1266 C CA . THR A 1 168 ? 7.171 -7.774 -3.209 1.00 96.62 168 THR A CA 1
ATOM 1267 C C . THR A 1 168 ? 7.010 -7.016 -1.900 1.00 96.62 168 THR A C 1
ATOM 1269 O O . THR A 1 168 ? 6.201 -7.402 -1.051 1.00 96.62 168 THR A O 1
ATOM 1272 N N . LEU A 1 169 ? 7.727 -5.901 -1.753 1.00 96.50 169 LEU A N 1
ATOM 1273 C CA . LEU A 1 169 ? 7.627 -5.040 -0.584 1.00 96.50 169 LEU A CA 1
ATOM 1274 C C . LEU A 1 169 ? 6.226 -4.433 -0.470 1.00 96.50 169 LEU A C 1
ATOM 1276 O O . LEU A 1 169 ? 5.619 -4.505 0.594 1.00 96.50 169 LEU A O 1
ATOM 1280 N N . LEU A 1 170 ? 5.677 -3.916 -1.572 1.00 96.50 170 LEU A N 1
ATOM 1281 C CA . LEU A 1 170 ? 4.320 -3.378 -1.627 1.00 96.50 170 LEU A CA 1
ATOM 1282 C C . LEU A 1 170 ? 3.277 -4.418 -1.197 1.00 96.50 170 LEU A C 1
ATOM 1284 O O . LEU A 1 170 ? 2.440 -4.133 -0.344 1.00 96.50 170 LEU A O 1
ATOM 1288 N N . THR A 1 171 ? 3.353 -5.637 -1.737 1.00 97.50 171 THR A N 1
ATOM 1289 C CA . THR A 1 171 ? 2.456 -6.741 -1.360 1.00 97.50 171 THR A CA 1
ATOM 1290 C C . THR A 1 171 ? 2.595 -7.078 0.126 1.00 97.50 171 THR A C 1
ATOM 1292 O O . THR A 1 171 ? 1.591 -7.226 0.821 1.00 97.50 171 THR A O 1
ATOM 1295 N N . SER A 1 172 ? 3.826 -7.126 0.641 1.00 97.56 172 SER A N 1
ATOM 1296 C CA . SER A 1 172 ? 4.096 -7.408 2.056 1.00 97.56 172 SER A CA 1
ATOM 1297 C C . SER A 1 172 ? 3.527 -6.326 2.975 1.00 97.56 172 SER A C 1
ATOM 1299 O O . SER A 1 172 ? 2.888 -6.642 3.975 1.00 97.56 172 SER A O 1
ATOM 1301 N N . ILE A 1 173 ? 3.694 -5.048 2.619 1.00 96.94 173 ILE A N 1
ATOM 1302 C CA . ILE A 1 173 ? 3.119 -3.918 3.361 1.00 96.94 173 ILE A CA 1
ATOM 1303 C C . ILE A 1 173 ? 1.592 -3.970 3.305 1.00 96.94 173 ILE A C 1
ATOM 1305 O O . ILE A 1 173 ? 0.931 -3.767 4.323 1.00 96.94 173 ILE A O 1
ATOM 1309 N N . TRP A 1 174 ? 1.013 -4.269 2.144 1.00 96.12 174 TRP A N 1
ATOM 1310 C CA . TRP A 1 174 ? -0.434 -4.320 1.970 1.00 96.12 174 TRP A CA 1
ATOM 1311 C C . TRP A 1 174 ? -1.081 -5.404 2.841 1.00 96.12 174 TRP A C 1
ATOM 1313 O O . TRP A 1 174 ? -2.013 -5.120 3.599 1.00 96.12 174 TRP A O 1
ATOM 1323 N N . VAL A 1 175 ? -0.533 -6.622 2.811 1.00 97.19 175 VAL A N 1
ATOM 1324 C CA . VAL A 1 175 ? -0.994 -7.735 3.656 1.00 97.19 175 VAL A CA 1
ATOM 1325 C C . VAL A 1 175 ? -0.690 -7.466 5.130 1.00 97.19 175 VAL A C 1
ATOM 1327 O O . VAL A 1 175 ? -1.554 -7.672 5.980 1.00 97.19 175 VAL A O 1
ATOM 1330 N N . GLY A 1 176 ? 0.503 -6.958 5.447 1.00 96.38 176 GLY A N 1
ATOM 1331 C CA . GLY A 1 176 ? 0.924 -6.669 6.818 1.00 96.38 176 GLY A CA 1
ATOM 1332 C C . GLY A 1 176 ? 0.062 -5.601 7.490 1.00 96.38 176 GLY A C 1
ATOM 1333 O O . GLY A 1 176 ? -0.411 -5.796 8.608 1.00 96.38 176 GLY A O 1
ATOM 1334 N N . THR A 1 177 ? -0.217 -4.494 6.798 1.00 96.56 177 THR A N 1
ATOM 1335 C CA . THR A 1 177 ? -1.087 -3.421 7.312 1.00 96.56 177 THR A CA 1
ATOM 1336 C C . THR A 1 177 ? -2.522 -3.901 7.529 1.00 96.56 177 THR A C 1
ATOM 1338 O O . THR A 1 177 ? -3.119 -3.555 8.549 1.00 96.56 177 THR A O 1
ATOM 1341 N N . MET A 1 178 ? -3.059 -4.742 6.635 1.00 96.19 178 MET A N 1
ATOM 1342 C CA . MET A 1 178 ? -4.366 -5.381 6.826 1.00 96.19 178 MET A CA 1
ATOM 1343 C C . MET A 1 178 ? -4.359 -6.336 8.028 1.00 96.19 178 MET A C 1
ATOM 1345 O O . MET A 1 178 ? -5.214 -6.232 8.908 1.00 96.19 178 MET A O 1
ATOM 1349 N N . GLY A 1 179 ? -3.366 -7.224 8.116 1.00 94.75 179 GLY A N 1
ATOM 1350 C CA . GLY A 1 179 ? -3.219 -8.158 9.232 1.00 94.75 179 GLY A CA 1
ATOM 1351 C C . GLY A 1 179 ? -3.164 -7.438 10.580 1.00 94.75 179 GLY A C 1
ATOM 1352 O O . GLY A 1 179 ? -3.890 -7.799 11.507 1.00 94.75 179 GLY A O 1
ATOM 1353 N N . MET A 1 180 ? -2.394 -6.349 10.661 1.00 94.62 180 MET A N 1
ATOM 1354 C CA . MET A 1 180 ? -2.337 -5.496 11.849 1.00 94.62 180 MET A CA 1
ATOM 1355 C C . MET A 1 180 ? -3.677 -4.822 12.139 1.00 94.62 180 MET A C 1
ATOM 1357 O O . MET A 1 180 ? -4.135 -4.861 13.279 1.00 94.62 180 MET A O 1
ATOM 1361 N N . ALA A 1 181 ? -4.351 -4.256 11.133 1.00 95.06 181 ALA A N 1
ATOM 1362 C CA . ALA A 1 181 ? -5.672 -3.658 11.317 1.00 95.06 181 ALA A CA 1
ATOM 1363 C C . ALA A 1 181 ? -6.675 -4.666 11.892 1.00 95.06 181 ALA A C 1
ATOM 1365 O O . ALA A 1 181 ? -7.419 -4.345 12.823 1.00 95.06 181 ALA A O 1
ATOM 1366 N N . MET A 1 182 ? -6.680 -5.889 11.365 1.00 93.94 182 MET A N 1
ATOM 1367 C CA . MET A 1 182 ? -7.572 -6.956 11.803 1.00 93.94 182 MET A CA 1
ATOM 1368 C C . MET A 1 182 ? -7.209 -7.494 13.185 1.00 93.94 182 MET A C 1
ATOM 1370 O O . MET A 1 182 ? -8.112 -7.792 13.969 1.00 93.94 182 MET A O 1
ATOM 1374 N N . ALA A 1 183 ? -5.925 -7.546 13.547 1.00 93.19 183 ALA A N 1
ATOM 1375 C CA . ALA A 1 183 ? -5.480 -8.025 14.854 1.00 93.19 183 ALA A CA 1
ATOM 1376 C C . ALA A 1 183 ? -6.144 -7.271 16.026 1.00 93.19 183 ALA A C 1
ATOM 1378 O O . ALA A 1 183 ? -6.494 -7.886 17.037 1.00 93.19 183 ALA A O 1
ATOM 1379 N N . TYR A 1 184 ? -6.402 -5.965 15.879 1.00 93.12 184 TYR A N 1
ATOM 1380 C CA . TYR A 1 184 ? -7.055 -5.153 16.915 1.00 93.12 184 TYR A CA 1
ATOM 1381 C C . TYR A 1 184 ? -8.568 -5.393 17.056 1.00 93.12 184 TYR A C 1
ATOM 1383 O O . TYR A 1 184 ? -9.135 -5.085 18.108 1.00 93.12 184 TYR A O 1
ATOM 1391 N N . VAL A 1 185 ? -9.244 -5.947 16.043 1.00 91.31 185 VAL A N 1
ATOM 1392 C CA . VAL A 1 185 ? -10.716 -6.098 16.037 1.00 91.31 185 VAL A CA 1
ATOM 1393 C C . VAL A 1 185 ? -11.194 -7.544 16.021 1.00 91.31 185 VAL A C 1
ATOM 1395 O O . VAL A 1 185 ? -12.261 -7.829 16.572 1.00 91.31 185 VAL A O 1
ATOM 1398 N N . LEU A 1 186 ? -10.412 -8.471 15.464 1.00 89.56 186 LEU A N 1
ATOM 1399 C CA . LEU A 1 186 ? -10.797 -9.873 15.351 1.00 89.56 186 LEU A CA 1
ATOM 1400 C C . LEU A 1 186 ? -10.983 -10.531 16.728 1.00 89.56 186 LEU A C 1
ATOM 1402 O O . LEU A 1 186 ? -10.320 -10.160 17.701 1.00 89.56 186 LEU A O 1
ATOM 1406 N N . PRO A 1 187 ? -11.919 -11.486 16.865 1.00 85.19 187 PRO A N 1
ATOM 1407 C CA . PRO A 1 187 ? -12.148 -12.216 18.108 1.00 85.19 187 PRO A CA 1
ATOM 1408 C C . PRO A 1 187 ? -10.959 -13.118 18.475 1.00 85.19 187 PRO A C 1
ATOM 1410 O O . PRO A 1 187 ? -10.170 -13.517 17.623 1.00 85.19 187 PRO A O 1
ATOM 1413 N N . LYS A 1 188 ? -10.841 -13.446 19.770 1.00 84.00 188 LYS A N 1
ATOM 1414 C CA . LYS A 1 188 ? -9.698 -14.187 20.338 1.00 84.00 188 LYS A CA 1
ATOM 1415 C C . LYS A 1 188 ? -9.498 -15.570 19.703 1.00 84.00 188 LYS A C 1
ATOM 1417 O O . LYS A 1 188 ? -8.366 -16.018 19.614 1.00 84.00 188 LYS A O 1
ATOM 1422 N N . TRP A 1 189 ? -10.570 -16.227 19.250 1.00 83.88 189 TRP A N 1
ATOM 1423 C CA . TRP A 1 189 ? -10.456 -17.540 18.602 1.00 83.88 189 TRP A CA 1
ATOM 1424 C C . TRP A 1 189 ? -9.763 -17.468 17.231 1.00 83.88 189 TRP A C 1
ATOM 1426 O O . TRP A 1 189 ? -9.194 -18.458 16.796 1.00 83.88 189 TRP A O 1
ATOM 1436 N N . ILE A 1 190 ? -9.813 -16.309 16.559 1.00 85.06 190 ILE A N 1
ATOM 1437 C CA . ILE A 1 190 ? -9.158 -16.078 15.260 1.00 85.06 190 ILE A CA 1
ATOM 1438 C C . ILE A 1 190 ? -7.771 -15.465 15.467 1.00 85.06 190 ILE A C 1
ATOM 1440 O O . ILE A 1 190 ? -6.837 -15.797 14.749 1.00 85.06 190 ILE A O 1
ATOM 1444 N N . ASN A 1 191 ? -7.632 -14.566 16.448 1.00 87.12 191 ASN A N 1
ATOM 1445 C CA . ASN A 1 191 ? -6.367 -13.912 16.765 1.00 87.12 191 ASN A CA 1
ATOM 1446 C C . ASN A 1 191 ? -5.826 -14.369 18.137 1.00 87.12 191 ASN A C 1
ATOM 1448 O O . ASN A 1 191 ? -6.217 -13.788 19.160 1.00 87.12 191 ASN A O 1
ATOM 1452 N N . PRO A 1 192 ? -4.895 -15.342 18.183 1.00 82.25 192 PRO A N 1
ATOM 1453 C CA . PRO A 1 192 ? -4.304 -15.810 19.438 1.00 82.25 192 PRO A CA 1
ATOM 1454 C C . PRO A 1 192 ? -3.491 -14.715 20.146 1.00 82.25 192 PRO A C 1
ATOM 1456 O O . PRO A 1 192 ? -3.458 -14.671 21.374 1.00 82.25 192 PRO A O 1
ATOM 1459 N N . PHE A 1 193 ? -2.931 -13.760 19.396 1.00 83.38 193 PHE A N 1
ATOM 1460 C CA . PHE A 1 193 ? -2.159 -12.635 19.933 1.00 83.38 193 PHE A CA 1
ATOM 1461 C C . PHE A 1 193 ? -3.030 -11.553 20.579 1.00 83.38 193 PHE A C 1
ATOM 1463 O O . PHE A 1 193 ? -2.510 -10.591 21.139 1.00 83.38 193 PHE A O 1
ATOM 1470 N N . LYS A 1 194 ? -4.363 -11.694 20.556 1.00 84.88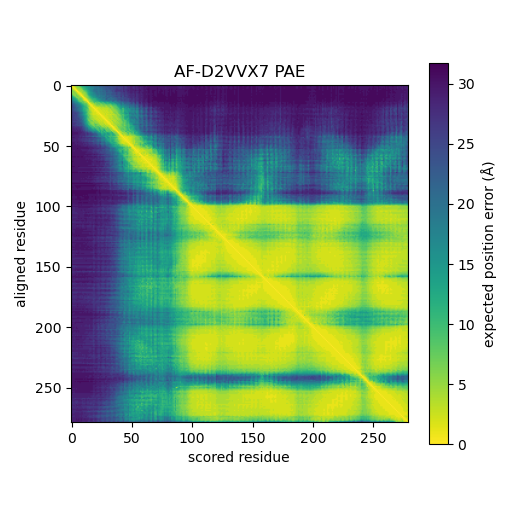 194 LYS A N 1
ATOM 1471 C CA . LYS A 1 194 ? -5.278 -10.719 21.164 1.00 84.88 194 LYS A CA 1
ATOM 1472 C C . LYS A 1 194 ? -5.040 -10.529 22.665 1.00 84.88 194 LYS A C 1
ATOM 1474 O O . LYS A 1 194 ? -5.351 -9.461 23.182 1.00 84.88 194 LYS A O 1
ATOM 1479 N N . SER A 1 195 ? -4.497 -11.532 23.361 1.00 84.38 195 SER A N 1
ATOM 1480 C CA . SER A 1 195 ? -4.104 -11.417 24.774 1.00 84.38 195 SER A CA 1
ATOM 1481 C C . SER A 1 195 ? -2.971 -10.415 25.011 1.00 84.38 195 SER A C 1
ATOM 1483 O O . SER A 1 195 ? -2.901 -9.858 26.102 1.00 84.38 195 SER A O 1
ATOM 1485 N N . LEU A 1 196 ? -2.122 -10.176 24.007 1.00 85.75 196 LEU A N 1
ATOM 1486 C CA . LEU A 1 196 ? -0.980 -9.258 24.071 1.00 85.75 196 LEU A CA 1
ATOM 1487 C C . LEU A 1 196 ? -1.376 -7.801 23.784 1.00 85.75 196 LEU A C 1
ATOM 1489 O O . LEU A 1 196 ? -0.591 -6.884 24.005 1.00 85.75 196 LEU A O 1
ATOM 1493 N N . ILE A 1 197 ? -2.585 -7.576 23.266 1.00 86.94 197 ILE A N 1
ATOM 1494 C CA . ILE A 1 197 ? -3.077 -6.257 22.869 1.00 86.94 197 ILE A CA 1
ATOM 1495 C C . ILE A 1 197 ? -3.835 -5.625 24.040 1.00 86.94 197 ILE A C 1
ATOM 1497 O O . ILE A 1 197 ? -4.583 -6.305 24.745 1.00 86.94 197 ILE A O 1
ATOM 1501 N N . ASN A 1 198 ? -3.698 -4.306 24.214 1.00 85.50 198 ASN A N 1
ATOM 1502 C CA . ASN A 1 198 ? -4.443 -3.551 25.222 1.00 85.50 198 ASN A CA 1
ATOM 1503 C C . ASN A 1 198 ? -5.953 -3.898 25.173 1.00 85.50 198 ASN A C 1
ATOM 1505 O O . ASN A 1 198 ? -6.588 -3.969 24.111 1.00 85.50 198 ASN A O 1
ATOM 1509 N N . LYS A 1 199 ? -6.522 -4.169 26.353 1.00 86.38 199 LYS A N 1
ATOM 1510 C CA . LYS A 1 199 ? -7.916 -4.592 26.526 1.00 86.38 199 LYS A CA 1
ATOM 1511 C C . LYS A 1 199 ? -8.912 -3.453 26.312 1.00 86.38 199 LYS A C 1
ATOM 1513 O O . LYS A 1 199 ? -10.084 -3.736 26.039 1.00 86.38 199 LYS A O 1
ATOM 1518 N N . GLU A 1 200 ? -8.457 -2.211 26.387 1.00 92.88 200 GLU A N 1
ATOM 1519 C CA . GLU A 1 200 ? -9.274 -1.023 26.206 1.00 92.88 200 GLU A CA 1
ATOM 1520 C C . GLU A 1 200 ? -9.885 -0.968 24.800 1.00 92.88 200 GLU A C 1
ATOM 1522 O O . GLU A 1 200 ? -9.212 -1.097 23.773 1.00 92.88 200 GLU A O 1
ATOM 1527 N N . LYS A 1 201 ? -11.211 -0.818 24.749 1.00 89.75 201 LYS A N 1
ATOM 1528 C CA . LYS A 1 201 ? -11.965 -0.868 23.494 1.00 89.75 201 LYS A CA 1
ATOM 1529 C C . LYS A 1 201 ? -11.639 0.320 22.591 1.00 89.75 201 LYS A C 1
ATOM 1531 O O . LYS A 1 201 ? -11.488 0.118 21.388 1.00 89.75 201 LYS A O 1
ATOM 1536 N N . GLU A 1 202 ? -11.532 1.515 23.160 1.00 91.12 202 GLU A N 1
ATOM 1537 C CA . GLU A 1 202 ? -11.277 2.754 22.419 1.00 91.12 202 GLU A CA 1
ATOM 1538 C C . GLU A 1 202 ? -9.901 2.727 21.764 1.00 91.12 202 GLU A C 1
ATOM 1540 O O . GLU A 1 202 ? -9.807 2.877 20.545 1.00 91.12 202 GLU A O 1
ATOM 1545 N N . TYR A 1 203 ? -8.869 2.360 22.528 1.00 91.62 203 TYR A N 1
ATOM 1546 C CA . TYR A 1 203 ? -7.521 2.136 22.011 1.00 91.62 203 TYR A CA 1
ATOM 1547 C C . TYR A 1 203 ? -7.499 1.167 20.818 1.00 91.62 203 TYR A C 1
ATOM 1549 O O . TYR A 1 203 ? -6.914 1.462 19.773 1.00 91.62 203 TYR A O 1
ATOM 1557 N N . ARG A 1 204 ? -8.161 0.005 20.929 1.00 93.19 204 ARG A N 1
ATOM 1558 C CA . ARG A 1 204 ? -8.188 -0.982 19.834 1.00 93.19 204 ARG A CA 1
ATOM 1559 C C . ARG A 1 204 ? -8.884 -0.449 18.587 1.00 93.19 204 ARG A C 1
ATOM 1561 O O . ARG A 1 204 ? -8.406 -0.686 17.482 1.00 93.19 204 ARG A O 1
ATOM 1568 N N . ILE A 1 205 ? -9.998 0.266 18.748 1.00 91.56 205 ILE A N 1
ATOM 1569 C CA . ILE A 1 205 ? -10.717 0.874 17.621 1.00 91.56 205 ILE A CA 1
ATOM 1570 C C . ILE A 1 205 ? -9.852 1.952 16.963 1.00 91.56 205 ILE A C 1
ATOM 1572 O O . ILE A 1 205 ? -9.777 2.006 15.735 1.00 91.56 205 ILE A O 1
ATOM 1576 N N . GLN A 1 206 ? -9.167 2.774 17.759 1.00 93.69 206 GLN A N 1
ATOM 1577 C CA . GLN A 1 206 ? -8.261 3.797 17.251 1.00 93.69 206 GLN A CA 1
ATOM 1578 C C . GLN A 1 206 ? -7.120 3.165 16.449 1.00 93.69 206 GLN A C 1
ATOM 1580 O O . GLN A 1 206 ? -6.890 3.558 15.307 1.00 93.69 206 GLN A O 1
ATOM 1585 N N . LYS A 1 207 ? -6.454 2.138 16.992 1.00 94.38 207 LYS A N 1
ATOM 1586 C CA . LYS A 1 207 ? -5.361 1.441 16.299 1.00 94.38 207 LYS A CA 1
ATOM 1587 C C . LYS A 1 207 ? -5.818 0.714 15.046 1.00 94.38 207 LYS A C 1
ATOM 1589 O O . LYS A 1 207 ? -5.144 0.801 14.024 1.00 94.38 207 LYS A O 1
ATOM 1594 N N . HIS A 1 208 ? -6.978 0.067 15.088 1.00 94.75 208 HIS A N 1
ATOM 1595 C CA . HIS A 1 208 ? -7.594 -0.510 13.900 1.00 94.75 208 HIS A CA 1
ATOM 1596 C C . HIS A 1 208 ? -7.756 0.534 12.788 1.00 94.75 208 HIS A C 1
ATOM 1598 O O . HIS A 1 208 ? -7.325 0.294 11.665 1.00 94.75 208 HIS A O 1
ATOM 1604 N N . ARG A 1 209 ? -8.303 1.716 13.104 1.00 92.81 209 ARG A N 1
ATOM 1605 C CA . ARG A 1 209 ? -8.473 2.805 12.129 1.00 92.81 209 ARG A CA 1
ATOM 1606 C C . ARG A 1 209 ? -7.139 3.307 11.581 1.00 92.81 209 ARG A C 1
ATOM 1608 O O . ARG A 1 209 ? -7.006 3.447 10.372 1.00 92.81 209 ARG A O 1
ATOM 1615 N N . GLU A 1 210 ? -6.145 3.522 12.441 1.00 95.38 210 GLU A N 1
ATOM 1616 C CA . GLU A 1 210 ? -4.800 3.937 12.020 1.00 95.38 210 GLU A CA 1
ATOM 1617 C C . GLU A 1 210 ? -4.169 2.938 11.034 1.00 95.38 210 GLU A C 1
ATOM 1619 O O . GLU A 1 210 ? -3.581 3.333 10.028 1.00 95.38 210 GLU A O 1
ATOM 1624 N N . TRP A 1 211 ? -4.285 1.635 11.297 1.00 96.69 211 TRP A N 1
ATOM 1625 C CA . TRP A 1 211 ? -3.785 0.602 10.387 1.00 96.69 211 TRP A CA 1
ATOM 1626 C C . TRP A 1 211 ? -4.625 0.480 9.111 1.00 96.69 211 TRP A C 1
ATOM 1628 O O . TRP A 1 211 ? -4.059 0.282 8.037 1.00 96.69 211 TRP A O 1
ATOM 1638 N N . MET A 1 212 ? -5.944 0.680 9.191 1.00 95.38 212 MET A N 1
ATOM 1639 C CA . MET A 1 212 ? -6.807 0.729 8.009 1.00 95.38 212 MET A CA 1
ATOM 1640 C C . MET A 1 212 ? -6.456 1.900 7.087 1.00 95.38 212 MET A C 1
ATOM 1642 O O . MET A 1 212 ? -6.457 1.712 5.875 1.00 95.38 212 MET A O 1
ATOM 1646 N N . ILE A 1 213 ? -6.108 3.075 7.625 1.00 94.12 213 ILE A N 1
ATOM 1647 C CA . ILE A 1 213 ? -5.664 4.227 6.821 1.00 94.12 213 ILE A CA 1
ATOM 1648 C C . ILE A 1 213 ? -4.399 3.869 6.026 1.00 94.12 213 ILE A C 1
ATOM 1650 O O . ILE A 1 213 ? -4.362 4.083 4.816 1.00 94.12 213 ILE A O 1
ATOM 1654 N N . ARG A 1 214 ? -3.395 3.258 6.673 1.00 96.25 214 ARG A N 1
ATOM 1655 C CA . ARG A 1 214 ? -2.171 2.780 5.997 1.00 96.25 214 ARG A CA 1
ATOM 1656 C C . ARG A 1 214 ? -2.488 1.749 4.920 1.00 96.25 214 ARG A C 1
ATOM 1658 O O . ARG A 1 214 ? -2.036 1.871 3.785 1.00 96.25 214 ARG A O 1
ATOM 1665 N N . CYS A 1 215 ? -3.306 0.756 5.263 1.00 96.19 215 CYS A N 1
ATOM 1666 C CA . CYS A 1 215 ? -3.712 -0.300 4.343 1.00 96.19 215 CYS A CA 1
ATOM 1667 C C . CYS A 1 215 ? -4.409 0.278 3.105 1.00 96.19 215 CYS A C 1
ATOM 1669 O O . CYS A 1 215 ? -4.045 -0.043 1.974 1.00 96.19 215 CYS A O 1
ATOM 1671 N N . TYR A 1 216 ? -5.353 1.198 3.303 1.00 92.62 216 TYR A N 1
ATOM 1672 C CA . TYR A 1 216 ? -6.078 1.815 2.200 1.00 92.62 216 TYR A CA 1
ATOM 1673 C C . TYR A 1 216 ? -5.202 2.750 1.360 1.00 92.62 216 TYR A C 1
ATOM 1675 O O . TYR A 1 216 ? -5.305 2.737 0.137 1.00 92.62 216 TYR A O 1
ATOM 1683 N N . ALA A 1 217 ? -4.269 3.482 1.973 1.00 93.31 217 ALA A N 1
ATOM 1684 C CA . ALA A 1 217 ? -3.254 4.230 1.232 1.00 93.31 217 ALA A CA 1
ATOM 1685 C C . ALA A 1 217 ? -2.406 3.304 0.341 1.00 93.31 217 ALA A C 1
ATOM 1687 O O . ALA A 1 217 ? -2.098 3.635 -0.804 1.00 93.31 217 ALA A O 1
ATOM 1688 N N . THR A 1 218 ? -2.112 2.096 0.827 1.00 94.38 218 THR A N 1
ATOM 1689 C CA . THR A 1 218 ? -1.419 1.067 0.047 1.00 94.38 218 THR A CA 1
ATOM 1690 C C . THR A 1 218 ? -2.246 0.647 -1.178 1.00 94.38 218 THR A C 1
ATOM 1692 O O . THR A 1 218 ? -1.708 0.619 -2.283 1.00 94.38 218 THR A O 1
ATOM 1695 N N . VAL A 1 219 ? -3.562 0.433 -1.025 1.00 90.75 219 VAL A N 1
ATOM 1696 C CA . VAL A 1 219 ? -4.503 0.150 -2.135 1.00 90.75 219 VAL A CA 1
ATOM 1697 C C . VAL A 1 219 ? -4.540 1.297 -3.156 1.00 90.75 219 VAL A C 1
ATOM 1699 O O . VAL A 1 219 ? -4.463 1.063 -4.365 1.00 90.75 219 VAL A O 1
ATOM 1702 N N . MET A 1 220 ? -4.589 2.547 -2.683 1.00 86.94 220 MET A N 1
ATOM 1703 C CA . MET A 1 220 ? -4.579 3.749 -3.528 1.00 86.94 220 MET A CA 1
ATOM 1704 C C . MET A 1 220 ? -3.300 3.884 -4.369 1.00 86.94 220 MET A C 1
ATOM 1706 O O . MET A 1 220 ? -3.295 4.618 -5.357 1.00 86.94 220 MET A O 1
ATOM 1710 N N . SER A 1 221 ? -2.232 3.138 -4.055 1.00 91.38 221 SER A N 1
ATOM 1711 C CA . SER A 1 221 ? -0.992 3.122 -4.855 1.00 91.38 221 SER A CA 1
ATOM 1712 C C . SER A 1 221 ? -1.236 2.609 -6.265 1.00 91.38 221 SER A C 1
ATOM 1714 O O . SER A 1 221 ? -0.543 3.021 -7.183 1.00 91.38 221 SER A O 1
ATOM 1716 N N . SER A 1 222 ? -2.283 1.808 -6.476 1.00 84.00 222 SER A N 1
ATOM 1717 C CA . SER A 1 222 ? -2.732 1.424 -7.816 1.00 84.00 222 SER A CA 1
ATOM 1718 C C . SER A 1 222 ? -3.127 2.642 -8.669 1.00 84.00 222 SER A C 1
ATOM 1720 O O . SER A 1 222 ? -2.808 2.700 -9.859 1.00 84.00 222 SER A O 1
ATOM 1722 N N . ILE A 1 223 ? -3.776 3.647 -8.073 1.00 80.19 223 ILE A N 1
ATOM 1723 C CA . ILE A 1 223 ? -4.143 4.891 -8.763 1.00 80.19 223 ILE A CA 1
ATOM 1724 C C . ILE A 1 223 ? -2.900 5.763 -8.950 1.00 80.19 223 ILE A C 1
ATOM 1726 O O . ILE A 1 223 ? -2.621 6.180 -10.073 1.00 80.19 223 ILE A O 1
ATOM 1730 N N . SER A 1 224 ? -2.110 5.972 -7.892 1.00 84.44 224 SER A N 1
ATOM 1731 C CA . SER A 1 224 ? -0.885 6.785 -7.962 1.00 84.44 224 SER A CA 1
ATOM 1732 C C . SER A 1 224 ? 0.109 6.239 -8.993 1.00 84.44 224 SER A C 1
ATOM 1734 O O . SER A 1 224 ? 0.679 7.009 -9.758 1.00 84.44 224 SER A O 1
ATOM 1736 N N . LEU A 1 225 ? 0.255 4.913 -9.090 1.00 84.88 225 LEU A N 1
ATOM 1737 C CA . LEU A 1 225 ? 1.056 4.242 -10.116 1.00 84.88 225 LEU A CA 1
ATOM 1738 C C . LEU A 1 225 ? 0.637 4.683 -11.523 1.00 84.88 225 LEU A C 1
ATOM 1740 O O . LEU A 1 225 ? 1.490 5.038 -12.325 1.00 84.88 225 LEU A O 1
ATOM 1744 N N . ARG A 1 226 ? -0.668 4.714 -11.820 1.00 82.75 226 ARG A N 1
ATOM 1745 C CA . ARG A 1 226 ? -1.188 5.131 -13.136 1.00 82.75 226 ARG A CA 1
ATOM 1746 C C . ARG A 1 226 ? -0.918 6.604 -13.420 1.00 82.75 226 ARG A C 1
ATOM 1748 O O . ARG A 1 226 ? -0.585 6.942 -14.550 1.00 82.75 226 ARG A O 1
ATOM 1755 N N . VAL A 1 227 ? -1.014 7.457 -12.402 1.00 76.88 227 VAL A N 1
ATOM 1756 C CA . VAL A 1 227 ? -0.674 8.881 -12.523 1.00 76.88 227 VAL A CA 1
ATOM 1757 C C . VAL A 1 227 ? 0.810 9.051 -12.853 1.00 76.88 227 VAL A C 1
ATOM 1759 O O . VAL A 1 227 ? 1.134 9.721 -13.830 1.00 76.88 227 VAL A O 1
ATOM 1762 N N . TYR A 1 228 ? 1.711 8.401 -12.111 1.00 82.19 228 TYR A N 1
ATOM 1763 C CA . TYR A 1 228 ? 3.150 8.470 -12.389 1.00 82.19 228 TYR A CA 1
ATOM 1764 C C . TYR A 1 228 ? 3.509 7.893 -13.761 1.00 82.19 228 TYR A C 1
ATOM 1766 O O . TYR A 1 228 ? 4.284 8.506 -14.491 1.00 82.19 228 TYR A O 1
ATOM 1774 N N . LEU A 1 229 ? 2.885 6.781 -14.162 1.00 76.31 229 LEU A N 1
ATOM 1775 C CA . LEU A 1 229 ? 3.078 6.213 -15.497 1.00 76.31 229 LEU A CA 1
ATOM 1776 C C . LEU A 1 229 ? 2.639 7.176 -16.601 1.00 76.31 229 LEU A C 1
ATOM 1778 O O . LEU A 1 229 ? 3.366 7.336 -17.579 1.00 76.31 229 LEU A O 1
ATOM 1782 N N . ALA A 1 230 ? 1.489 7.837 -16.451 1.00 70.81 230 ALA A N 1
ATOM 1783 C CA . ALA A 1 230 ? 1.021 8.828 -17.418 1.00 70.81 230 ALA A CA 1
ATOM 1784 C C . ALA A 1 230 ? 1.986 10.021 -17.510 1.00 70.81 230 ALA A C 1
ATOM 1786 O O . ALA A 1 230 ? 2.370 10.415 -18.611 1.00 70.81 230 ALA A O 1
ATOM 1787 N N . LEU A 1 231 ? 2.440 10.545 -16.365 1.00 79.69 231 LEU A N 1
ATOM 1788 C CA . LEU A 1 231 ? 3.392 11.657 -16.305 1.00 79.69 231 LEU A CA 1
ATOM 1789 C C . LEU A 1 231 ? 4.728 11.310 -16.971 1.00 79.69 231 LEU A C 1
ATOM 1791 O O . LEU A 1 231 ? 5.209 12.070 -17.812 1.00 79.69 231 LEU A O 1
ATOM 1795 N N . PHE A 1 232 ? 5.309 10.151 -16.655 1.00 80.19 232 PHE A N 1
ATOM 1796 C CA . PHE A 1 232 ? 6.556 9.732 -17.289 1.00 80.19 232 PHE A CA 1
ATOM 1797 C C . PHE A 1 232 ? 6.379 9.382 -18.765 1.00 80.19 232 PHE A C 1
ATOM 1799 O O . PHE A 1 232 ? 7.290 9.619 -19.548 1.00 80.19 232 PHE A O 1
ATOM 1806 N N . THR A 1 233 ? 5.217 8.872 -19.180 1.00 72.75 233 THR A N 1
ATOM 1807 C CA . THR A 1 233 ? 4.926 8.649 -20.606 1.00 72.75 233 THR A CA 1
ATOM 1808 C C . THR A 1 233 ? 4.956 9.968 -21.373 1.00 72.75 233 THR A C 1
ATOM 1810 O O . THR A 1 233 ? 5.631 10.063 -22.394 1.00 72.75 233 THR A O 1
ATOM 1813 N N . VAL A 1 234 ? 4.292 11.005 -20.854 1.00 77.12 234 VAL A N 1
ATOM 1814 C CA . VAL A 1 234 ? 4.323 12.351 -21.446 1.00 77.12 234 VAL A CA 1
ATOM 1815 C C . VAL A 1 234 ? 5.757 12.886 -21.498 1.00 77.12 234 VAL A C 1
ATOM 1817 O O . VAL A 1 234 ? 6.194 13.341 -22.552 1.00 77.12 234 VAL A O 1
ATOM 1820 N N . TYR A 1 235 ? 6.515 12.764 -20.405 1.00 79.94 235 TYR A N 1
ATOM 1821 C CA . TYR A 1 235 ? 7.926 13.161 -20.358 1.00 79.94 235 TYR A CA 1
ATOM 1822 C C . TYR A 1 235 ? 8.780 12.429 -21.409 1.00 79.94 235 TYR A C 1
ATOM 1824 O O . TYR A 1 235 ? 9.524 13.062 -22.157 1.00 79.94 235 TYR A O 1
ATOM 1832 N N . ASN A 1 236 ? 8.623 11.111 -21.538 1.00 72.75 236 ASN A N 1
ATOM 1833 C CA . ASN A 1 236 ? 9.368 10.302 -22.502 1.00 72.75 236 ASN A CA 1
ATOM 1834 C C . ASN A 1 236 ? 9.036 10.663 -23.959 1.00 72.75 236 ASN A C 1
ATOM 1836 O O . ASN A 1 236 ? 9.936 10.657 -24.794 1.00 72.75 236 ASN A O 1
ATOM 1840 N N . ILE A 1 237 ? 7.785 11.032 -24.271 1.00 73.94 237 ILE A N 1
ATOM 1841 C CA . ILE A 1 237 ? 7.393 11.521 -25.607 1.00 73.94 237 ILE A CA 1
ATOM 1842 C C . ILE A 1 237 ? 8.131 12.820 -25.956 1.00 73.94 237 ILE A C 1
ATOM 1844 O O . ILE A 1 237 ? 8.564 12.998 -27.096 1.00 73.94 237 ILE A O 1
ATOM 1848 N N . PHE A 1 238 ? 8.305 13.728 -24.992 1.00 75.44 238 PHE A N 1
ATOM 1849 C CA . PHE A 1 238 ? 9.098 14.940 -25.208 1.00 75.44 238 PHE A CA 1
ATOM 1850 C C . PHE A 1 238 ? 10.580 14.611 -25.428 1.00 75.44 238 PHE A C 1
ATOM 1852 O O . PHE A 1 238 ? 11.164 15.109 -26.387 1.00 75.44 238 PHE A O 1
ATOM 1859 N N . GLN A 1 239 ? 11.154 13.700 -24.634 1.00 67.56 239 GLN A N 1
ATOM 1860 C CA . GLN A 1 239 ? 12.554 13.276 -24.776 1.00 67.56 239 GLN A CA 1
ATOM 1861 C C . GLN A 1 239 ? 12.833 12.481 -26.063 1.00 67.56 239 GLN A C 1
ATOM 1863 O O . GLN A 1 239 ? 13.945 12.524 -26.586 1.00 67.56 239 GLN A O 1
ATOM 1868 N N . GLN A 1 240 ? 11.844 11.770 -26.613 1.00 64.94 240 GLN A N 1
ATOM 1869 C CA . GLN A 1 240 ? 11.979 11.057 -27.889 1.00 64.94 240 GLN A CA 1
ATOM 1870 C C . GLN A 1 240 ? 12.325 12.006 -29.046 1.00 64.94 240 GLN A C 1
ATOM 1872 O O . GLN A 1 240 ? 13.047 11.617 -29.964 1.00 64.94 240 GLN A O 1
ATOM 1877 N N . LYS A 1 241 ? 11.872 13.266 -28.986 1.00 59.81 241 LYS A N 1
ATOM 1878 C CA . LYS A 1 241 ? 12.222 14.294 -29.979 1.00 59.81 241 LYS A CA 1
ATOM 1879 C C . LYS A 1 241 ? 13.709 14.675 -29.954 1.00 59.81 241 LYS A C 1
ATOM 1881 O O . LYS A 1 241 ? 14.189 15.239 -30.930 1.00 59.81 241 LYS A O 1
ATOM 1886 N N . GLU A 1 242 ? 14.436 14.327 -28.893 1.00 62.22 242 GLU A N 1
ATOM 1887 C CA . GLU A 1 242 ? 15.868 14.605 -28.714 1.00 62.22 242 GLU A CA 1
ATOM 1888 C C . GLU A 1 242 ? 16.774 13.403 -29.069 1.00 62.22 242 GLU A C 1
ATOM 1890 O O . GLU A 1 242 ? 17.960 13.403 -28.751 1.00 62.22 242 GLU A O 1
ATOM 1895 N N . GLY A 1 243 ? 16.245 12.358 -29.725 1.00 56.56 243 GLY A N 1
ATOM 1896 C CA . GLY A 1 243 ? 17.046 11.219 -30.213 1.00 56.56 243 GLY A CA 1
ATOM 1897 C C . GLY A 1 243 ? 17.418 10.178 -29.148 1.00 56.56 243 GLY A C 1
ATOM 1898 O O . GLY A 1 243 ? 18.298 9.343 -29.351 1.00 56.56 243 GLY A O 1
ATOM 1899 N N . ILE A 1 244 ? 16.747 10.210 -27.998 1.00 58.03 244 ILE A N 1
ATOM 1900 C CA . ILE A 1 244 ? 16.951 9.287 -26.882 1.00 58.03 244 ILE A CA 1
ATOM 1901 C C . ILE A 1 244 ? 16.328 7.907 -27.165 1.00 58.03 244 ILE A C 1
ATOM 1903 O O . ILE A 1 244 ? 15.189 7.816 -27.616 1.00 58.03 244 ILE A O 1
ATOM 1907 N N . ASN A 1 245 ? 17.022 6.823 -26.787 1.00 63.00 245 ASN A N 1
ATOM 1908 C CA . ASN A 1 245 ? 16.444 5.472 -26.770 1.00 63.00 245 ASN A CA 1
ATOM 1909 C C . ASN A 1 245 ? 15.285 5.389 -25.752 1.00 63.00 245 ASN A C 1
ATOM 1911 O O . ASN A 1 245 ? 15.500 5.477 -24.536 1.00 63.00 245 ASN A O 1
ATOM 1915 N N . VAL A 1 246 ? 14.062 5.254 -26.270 1.00 60.69 246 VAL A N 1
ATOM 1916 C CA . VAL A 1 246 ? 12.801 5.326 -25.516 1.00 60.69 246 VAL A CA 1
ATOM 1917 C C . VAL A 1 246 ? 12.506 4.020 -24.775 1.00 60.69 246 VAL A C 1
ATOM 1919 O O . VAL A 1 246 ? 11.976 4.055 -23.667 1.00 60.69 246 VAL A O 1
ATOM 1922 N N . ASP A 1 247 ? 12.922 2.872 -25.312 1.00 62.09 247 ASP A N 1
ATOM 1923 C CA . ASP A 1 247 ? 12.571 1.554 -24.766 1.00 62.09 247 ASP A CA 1
ATOM 1924 C C . ASP A 1 247 ? 13.181 1.297 -23.383 1.00 62.09 247 ASP A C 1
ATOM 1926 O O . ASP A 1 247 ? 12.544 0.698 -22.512 1.00 62.09 247 ASP A O 1
ATOM 1930 N N . ALA A 1 248 ? 14.403 1.783 -23.149 1.00 60.97 248 ALA A N 1
ATOM 1931 C CA . ALA A 1 248 ? 15.022 1.751 -21.825 1.00 60.97 248 ALA A CA 1
ATOM 1932 C C . ALA A 1 248 ? 14.331 2.730 -20.855 1.00 60.97 248 ALA A C 1
ATOM 1934 O O . ALA A 1 248 ? 14.012 2.367 -19.723 1.00 60.97 248 ALA A O 1
ATOM 1935 N N . ALA A 1 249 ? 14.010 3.941 -21.326 1.00 66.25 249 ALA A N 1
ATOM 1936 C CA . ALA A 1 249 ? 13.383 4.982 -20.512 1.00 66.25 249 ALA A CA 1
ATOM 1937 C C . ALA A 1 249 ? 11.982 4.586 -20.013 1.00 66.25 249 ALA A C 1
ATOM 1939 O O . ALA A 1 249 ? 11.633 4.876 -18.867 1.00 66.25 249 ALA A O 1
ATOM 1940 N N . VAL A 1 250 ? 11.189 3.869 -20.822 1.00 67.38 250 VAL A N 1
ATOM 1941 C CA . VAL A 1 250 ? 9.867 3.367 -20.404 1.00 67.38 250 VAL A CA 1
ATOM 1942 C C . VAL A 1 250 ? 9.979 2.361 -19.250 1.00 67.38 250 VAL A C 1
ATOM 1944 O O . VAL A 1 250 ? 9.168 2.398 -18.323 1.00 67.38 250 VAL A O 1
ATOM 1947 N N . LYS A 1 251 ? 10.994 1.489 -19.253 1.00 70.06 251 LYS A N 1
ATOM 1948 C CA . LYS A 1 251 ? 11.194 0.481 -18.193 1.00 70.06 251 LYS A CA 1
ATOM 1949 C C . LYS A 1 251 ? 11.648 1.111 -16.873 1.00 70.06 251 LYS A C 1
ATOM 1951 O O . LYS A 1 251 ? 11.138 0.742 -15.811 1.00 70.06 251 LYS A O 1
ATOM 1956 N N . ASP A 1 252 ? 12.537 2.098 -16.935 1.00 75.38 252 ASP A N 1
ATOM 1957 C CA . ASP A 1 252 ? 12.978 2.853 -15.753 1.00 75.38 252 ASP A CA 1
ATOM 1958 C C . ASP A 1 252 ? 11.834 3.695 -15.174 1.00 75.38 252 ASP A C 1
ATOM 1960 O O . ASP A 1 252 ? 11.628 3.745 -13.958 1.00 75.38 252 ASP A O 1
ATOM 1964 N N . SER A 1 253 ? 11.018 4.280 -16.055 1.00 81.06 253 SER A N 1
ATOM 1965 C CA . SER A 1 253 ? 9.799 5.005 -15.685 1.00 81.06 253 SER A CA 1
ATOM 1966 C C . SER A 1 253 ? 8.786 4.097 -14.990 1.00 81.06 253 SER A C 1
ATOM 1968 O O . SER A 1 253 ? 8.168 4.508 -14.006 1.00 81.06 253 SER A O 1
ATOM 1970 N N . TYR A 1 254 ? 8.632 2.851 -15.454 1.00 82.00 254 TYR A N 1
ATOM 1971 C CA . TYR A 1 254 ? 7.771 1.862 -14.803 1.00 82.00 254 TYR A CA 1
ATOM 1972 C C . TYR A 1 254 ? 8.270 1.535 -13.394 1.00 82.00 254 TYR A C 1
ATOM 1974 O O . TYR A 1 254 ? 7.522 1.703 -12.431 1.00 82.00 254 TYR A O 1
ATOM 1982 N N . THR A 1 255 ? 9.549 1.172 -13.266 1.00 87.00 255 THR A N 1
ATOM 1983 C CA . THR A 1 255 ? 10.192 0.870 -11.976 1.00 87.00 255 THR A CA 1
ATOM 1984 C C . THR A 1 255 ? 10.033 2.029 -10.991 1.00 87.00 255 THR A C 1
ATOM 1986 O O . THR A 1 255 ? 9.583 1.836 -9.859 1.00 87.00 255 THR A O 1
ATOM 1989 N N . SER A 1 256 ? 10.339 3.249 -11.440 1.00 86.38 256 SER A N 1
ATOM 1990 C CA . SER A 1 256 ? 10.199 4.467 -10.643 1.00 86.38 256 SER A CA 1
ATOM 1991 C C . SER A 1 256 ? 8.755 4.668 -10.203 1.00 86.38 256 SER A C 1
ATOM 1993 O O . SER A 1 256 ? 8.496 4.821 -9.014 1.00 86.38 256 SER A O 1
ATOM 1995 N N . SER A 1 257 ? 7.794 4.575 -11.125 1.00 87.06 257 SER A N 1
ATOM 1996 C CA . SER A 1 257 ? 6.370 4.761 -10.816 1.00 87.06 257 SER A CA 1
ATOM 1997 C C . SER A 1 257 ? 5.876 3.820 -9.719 1.00 87.06 257 SER A C 1
ATOM 1999 O O . SER A 1 257 ? 5.094 4.241 -8.865 1.00 87.06 257 SER A O 1
ATOM 2001 N N . VAL A 1 258 ? 6.342 2.565 -9.708 1.00 91.25 258 VAL A N 1
ATOM 2002 C CA . VAL A 1 258 ? 5.998 1.597 -8.657 1.00 91.25 258 VAL A CA 1
ATOM 2003 C C . VAL A 1 258 ? 6.493 2.090 -7.305 1.00 91.25 258 VAL A C 1
ATOM 2005 O O . VAL A 1 258 ? 5.674 2.246 -6.400 1.00 91.25 258 VAL A O 1
ATOM 2008 N N . TRP A 1 259 ? 7.779 2.416 -7.174 1.00 9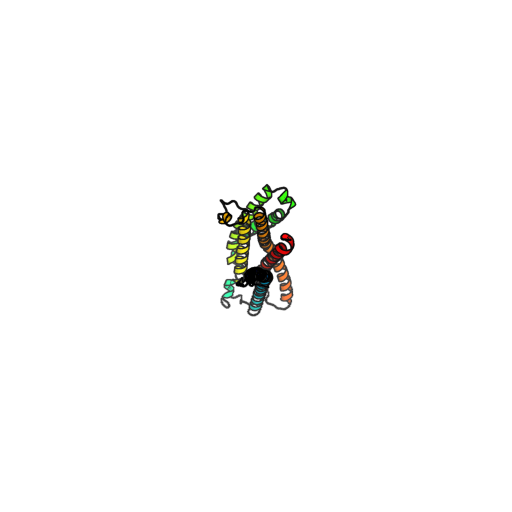3.25 259 TRP A N 1
ATOM 2009 C CA . TRP A 1 259 ? 8.339 2.946 -5.927 1.00 93.25 259 TRP A CA 1
ATOM 2010 C C . TRP A 1 259 ? 7.644 4.228 -5.466 1.00 93.25 259 TRP A C 1
ATOM 2012 O O . TRP A 1 259 ? 7.215 4.318 -4.315 1.00 93.25 259 TRP A O 1
ATOM 2022 N N . LEU A 1 260 ? 7.472 5.194 -6.371 1.00 89.06 260 LEU A N 1
ATOM 2023 C CA . LEU A 1 260 ? 6.861 6.479 -6.038 1.00 89.06 260 LEU A CA 1
ATOM 2024 C C . LEU A 1 260 ? 5.427 6.313 -5.553 1.00 89.06 260 LEU A C 1
ATOM 2026 O O . LEU A 1 260 ? 5.021 6.990 -4.609 1.00 89.06 260 LEU A O 1
ATOM 2030 N N . SER A 1 261 ? 4.672 5.399 -6.165 1.00 91.94 261 SER A N 1
ATOM 2031 C CA . SER A 1 261 ? 3.261 5.202 -5.851 1.00 91.94 261 SER A CA 1
ATOM 2032 C C . SER A 1 261 ? 3.025 4.867 -4.380 1.00 91.94 261 SER A C 1
ATOM 2034 O O . SER A 1 261 ? 2.293 5.588 -3.698 1.00 91.94 261 SER A O 1
ATOM 2036 N N . PHE A 1 262 ? 3.663 3.816 -3.864 1.00 93.88 262 PHE A N 1
ATOM 2037 C CA . PHE A 1 262 ? 3.378 3.351 -2.513 1.00 93.88 262 PHE A CA 1
ATOM 2038 C C . PHE A 1 262 ? 4.145 4.116 -1.447 1.00 93.88 262 PHE A C 1
ATOM 2040 O O . PHE A 1 262 ? 3.601 4.343 -0.369 1.00 93.88 262 PHE A O 1
ATOM 2047 N N . VAL A 1 263 ? 5.368 4.566 -1.740 1.00 93.75 263 VAL A N 1
ATOM 2048 C CA . VAL A 1 263 ? 6.138 5.385 -0.798 1.00 93.75 263 VAL A CA 1
ATOM 2049 C C . VAL A 1 263 ? 5.400 6.695 -0.536 1.00 93.75 263 VAL A C 1
ATOM 2051 O O . VAL A 1 263 ? 5.149 7.032 0.620 1.00 93.75 263 VAL A O 1
ATOM 2054 N N . THR A 1 264 ? 4.969 7.392 -1.593 1.00 88.81 264 THR A N 1
ATOM 2055 C CA . THR A 1 264 ? 4.230 8.657 -1.457 1.00 88.81 264 THR A CA 1
ATOM 2056 C C . THR A 1 264 ? 2.929 8.452 -0.691 1.00 88.81 264 THR A C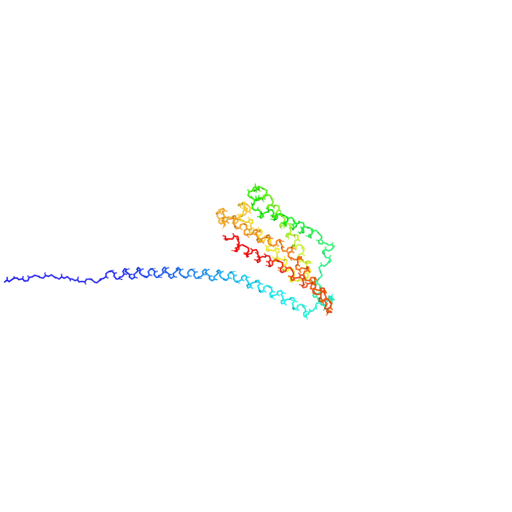 1
ATOM 2058 O O . THR A 1 264 ? 2.642 9.193 0.247 1.00 88.81 264 THR A O 1
ATOM 2061 N N . ASN A 1 265 ? 2.165 7.408 -1.015 1.00 91.25 265 ASN A N 1
ATOM 2062 C CA . ASN A 1 265 ? 0.902 7.150 -0.331 1.00 91.25 265 ASN A CA 1
ATOM 2063 C C . ASN A 1 265 ? 1.082 6.787 1.147 1.00 91.25 265 ASN A C 1
ATOM 2065 O O . ASN A 1 265 ? 0.306 7.252 1.982 1.00 91.25 265 ASN A O 1
ATOM 2069 N N . LEU A 1 266 ? 2.103 6.003 1.501 1.00 93.31 266 LEU A N 1
ATOM 2070 C CA . LEU A 1 266 ? 2.391 5.686 2.901 1.00 93.31 266 LEU A CA 1
ATOM 2071 C C . LEU A 1 266 ? 2.806 6.933 3.684 1.00 93.31 266 LEU A C 1
ATOM 2073 O O . LEU A 1 266 ? 2.297 7.141 4.785 1.00 93.31 266 LEU A O 1
ATOM 2077 N N . ILE A 1 267 ? 3.642 7.801 3.108 1.00 90.75 267 ILE A N 1
ATOM 2078 C CA . ILE A 1 267 ? 4.007 9.086 3.724 1.00 90.75 267 ILE A CA 1
ATOM 2079 C C . ILE A 1 267 ? 2.761 9.930 3.970 1.00 90.75 267 ILE A C 1
ATOM 2081 O O . ILE A 1 267 ? 2.543 10.389 5.089 1.00 90.75 267 ILE A O 1
ATOM 2085 N N . LEU A 1 268 ? 1.917 10.103 2.949 1.00 87.56 268 LEU A N 1
ATOM 2086 C CA . LEU A 1 268 ? 0.672 10.858 3.078 1.00 87.56 268 LEU A CA 1
ATOM 2087 C C . LEU A 1 268 ? -0.233 10.261 4.162 1.00 87.56 268 LEU A C 1
ATOM 2089 O O . LEU A 1 268 ? -0.834 11.005 4.936 1.00 87.56 268 LEU A O 1
ATOM 2093 N N . SER A 1 269 ? -0.276 8.932 4.274 1.00 92.38 269 SER A N 1
ATOM 2094 C CA . SER A 1 269 ? -1.032 8.246 5.322 1.00 92.38 269 SER A CA 1
ATOM 2095 C C . SER A 1 269 ? -0.494 8.546 6.726 1.00 92.38 269 SER A C 1
ATOM 2097 O O . SER A 1 269 ? -1.278 8.827 7.631 1.00 92.38 269 SER A O 1
ATOM 2099 N N . GLU A 1 270 ? 0.828 8.578 6.916 1.00 93.25 270 GLU A N 1
ATOM 2100 C CA . GLU A 1 270 ? 1.448 8.921 8.201 1.00 93.25 270 GLU A CA 1
ATOM 2101 C C . GLU A 1 270 ? 1.261 10.394 8.556 1.00 93.25 270 GLU A C 1
ATOM 2103 O O . GLU A 1 270 ? 0.964 10.721 9.708 1.00 93.25 270 GLU A O 1
ATOM 2108 N N . ILE A 1 271 ? 1.402 11.291 7.576 1.00 88.75 271 ILE A N 1
ATOM 2109 C CA . ILE A 1 271 ? 1.145 12.720 7.766 1.00 88.75 271 ILE A CA 1
ATOM 2110 C C . ILE A 1 271 ? -0.308 12.915 8.198 1.00 88.75 271 ILE A C 1
ATOM 2112 O O . ILE A 1 271 ? -0.561 13.579 9.201 1.00 88.75 271 ILE A O 1
ATOM 2116 N N . TYR A 1 272 ? -1.260 12.290 7.504 1.00 87.50 272 TYR A N 1
ATOM 2117 C CA . TYR A 1 272 ? -2.675 12.371 7.854 1.00 87.50 272 TYR A CA 1
ATOM 2118 C C . TYR A 1 272 ? -2.947 11.847 9.272 1.00 87.50 272 TYR A C 1
ATOM 2120 O O . TYR A 1 272 ? -3.612 12.516 10.066 1.00 87.50 272 TYR A O 1
ATOM 2128 N N . ILE A 1 273 ? -2.383 10.691 9.636 1.00 90.50 273 ILE A N 1
ATOM 2129 C CA . ILE A 1 273 ? -2.577 10.102 10.967 1.00 90.50 273 ILE A CA 1
ATOM 2130 C C . ILE A 1 273 ? -2.050 11.027 12.070 1.00 90.50 273 ILE A C 1
ATOM 2132 O O . ILE A 1 273 ? -2.722 11.231 13.080 1.00 90.50 273 ILE A O 1
ATOM 2136 N N . ASN A 1 274 ? -0.858 11.594 11.891 1.00 89.88 274 ASN A N 1
ATOM 2137 C CA . ASN A 1 274 ? -0.199 12.381 12.932 1.00 89.88 274 ASN A CA 1
ATOM 2138 C C . ASN A 1 274 ? -0.684 13.832 13.007 1.00 89.88 274 ASN A C 1
ATOM 2140 O O . ASN A 1 274 ? -0.710 14.406 14.094 1.00 89.88 274 ASN A O 1
ATOM 2144 N N . CYS A 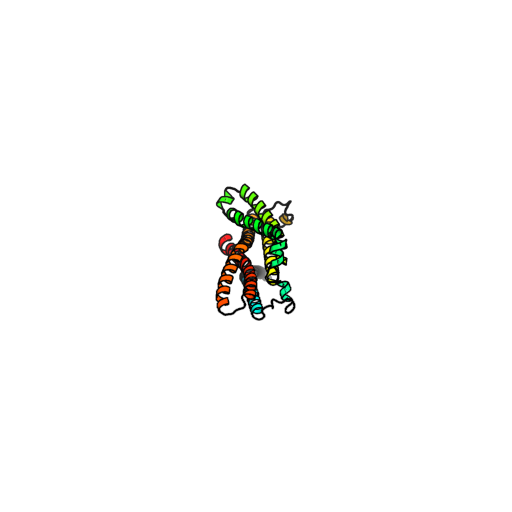1 275 ? -1.047 14.434 11.875 1.00 87.81 275 CYS A N 1
ATOM 2145 C CA . CYS A 1 275 ? -1.410 15.848 11.815 1.00 87.81 275 CYS A CA 1
ATOM 2146 C C . CYS A 1 275 ? -2.916 16.096 11.896 1.00 87.81 275 CYS A C 1
ATOM 2148 O O . CYS A 1 275 ? -3.295 17.177 12.340 1.00 87.81 275 CYS A O 1
ATOM 2150 N N . VAL A 1 276 ? -3.744 15.138 11.465 1.00 83.38 276 VAL A N 1
ATOM 2151 C CA . VAL A 1 276 ? -5.202 15.308 11.362 1.00 83.38 276 VAL A CA 1
ATOM 2152 C C . VAL A 1 276 ? -5.941 14.354 12.290 1.00 83.38 276 VAL A C 1
ATOM 2154 O O . VAL A 1 276 ? -6.800 14.791 13.034 1.00 83.38 276 VAL A O 1
ATOM 2157 N N . TYR A 1 277 ? -5.619 13.058 12.265 1.00 81.50 277 TYR A N 1
ATOM 2158 C CA . TYR A 1 277 ? -6.432 12.057 12.968 1.00 81.50 277 TYR A CA 1
ATOM 2159 C C . TYR A 1 277 ? -6.182 11.978 14.484 1.00 81.50 277 TYR A C 1
ATOM 2161 O O . TYR A 1 277 ? -7.094 11.661 15.241 1.00 81.50 277 TYR A O 1
ATOM 2169 N N . ARG A 1 278 ? -4.936 12.177 14.932 1.00 83.25 278 ARG A N 1
ATOM 2170 C CA . ARG A 1 278 ? -4.560 12.110 16.360 1.00 83.25 278 ARG A CA 1
ATOM 2171 C C . ARG A 1 278 ? -4.756 13.425 17.121 1.00 83.25 278 ARG A C 1
ATOM 2173 O O . ARG A 1 278 ? -4.584 13.412 18.338 1.00 83.25 278 ARG A O 1
ATOM 2180 N N . LYS A 1 279 ? -5.017 14.526 16.417 1.00 67.56 279 LYS A N 1
ATOM 2181 C CA . LYS A 1 279 ? -5.321 15.830 17.016 1.00 67.56 279 LYS A CA 1
ATOM 2182 C C . LYS A 1 279 ? -6.820 15.962 17.219 1.00 67.56 279 LYS A C 1
ATOM 2184 O O . LYS A 1 279 ? -7.186 16.583 18.235 1.00 67.56 279 LYS A O 1
#

InterPro domains:
  IPR018750 Protein of unknown function DUF2306, membrane [PF10067] (103-273)

Nearest PDB structures (foldseek):
  8yns-assembly1_R  TM=2.874E-01  e=1.642E+00  Homo sapiens
  6wh4-assembly1_A  TM=2.792E-01  e=1.791E+00  Homo sapiens
  5uig-assembly1_A  TM=2.663E-01  e=1.870E+00  Homo sapiens

Solvent-accessible surface area (backbone atoms only — not comparable to full-atom values): 15044 Å² total; per-residue (Å²): 132,91,80,90,83,87,80,88,81,88,84,81,83,75,74,68,65,58,54,53,53,51,53,54,50,52,54,49,53,53,53,51,53,54,52,52,55,52,52,60,55,50,54,53,52,47,47,58,65,49,44,53,52,47,56,48,49,48,50,52,49,48,54,50,50,49,48,53,53,48,66,78,54,70,79,46,83,49,49,90,80,25,66,63,34,67,58,49,71,27,65,69,48,57,75,75,70,34,51,66,31,49,49,40,21,51,56,23,46,50,49,40,61,60,52,46,62,60,66,69,35,61,72,52,41,74,75,36,52,71,55,48,50,54,53,46,52,54,38,52,53,24,51,56,50,17,44,55,12,44,62,67,42,34,90,44,41,56,41,27,70,70,24,29,51,45,51,49,51,50,47,48,51,38,52,48,27,43,52,55,17,43,52,50,69,54,56,60,93,80,30,77,66,44,81,81,46,77,85,53,65,66,62,25,54,52,50,21,51,57,26,43,45,41,23,49,26,44,59,49,15,64,57,42,23,51,52,41,41,51,54,45,49,56,52,50,60,60,46,45,78,72,75,49,75,53,76,62,52,54,34,45,37,49,33,48,17,53,49,52,15,38,55,52,28,43,52,52,32,51,49,44,43,66,70,58,71,72,105

Radius of gyration: 31.42 Å; Cα contacts (8 Å, |Δi|>4): 233; chains: 1; bounding box: 54×53×133 Å

Organism: Naegleria gruberi (NCBI:txid5762)

Secondary structure (DSSP, 8-state):
--------------SHHHHHHHHHHHHHHHHHHHHHHHHHHHHHHHHHHHHHHHHHHHHHHHHHHHHHHHHHSPPPS-TTT-THHHHT--HHHHHHT-HHHHHHHHHHHHHHHHHHHHHH-HHHHHH-HHHHHHHHHHHHHHHHHHHHHHHHHGGG-SSHHHHHHHHHHHHHHHHHHHHHHHHTTS-TTT-GGGGGS---HHHHHHHHHHHHHHHHHHHHHHHHHHHHHHHHHHHHHHHHTTT--HHHHHHHHHHHHHHHHHHHHHHHHHHHIIIII--

Sequence (279 aa):
MSKTSSNENSSTPSSTSSEQQQVEKVATEETINTTTSSSSSSWLKSLLKYGSWVVVGTGWAAVMGLSIFHRFKPVNPDPSIDPRALEYVGSTYTLKQGYPALALHASCGMVCLGLGIFQFQESFRARHMKLHKWMGYIFNSSIVLGAIGSIGLIPYSAGGLATKSAFTLLTSIWVGTMGMAMAYVLPKWINPFKSLINKEKEYRIQKHREWMIRCYATVMSSISLRVYLALFTVYNIFQQKEGINVDAAVKDSYTSSVWLSFVTNLILSEIYINCVYRK

Mean predicted aligned error: 14.29 Å